Protein AF-A0A2N3ARC4-F1 (afdb_monomer)

Structure (mmCIF, N/CA/C/O backbone):
data_AF-A0A2N3ARC4-F1
#
_entry.id   AF-A0A2N3ARC4-F1
#
loop_
_atom_site.group_PDB
_atom_site.id
_atom_site.type_symbol
_atom_site.label_atom_id
_atom_site.label_alt_id
_atom_site.label_comp_id
_atom_site.label_asym_id
_atom_site.label_entity_id
_atom_site.label_seq_id
_atom_site.pdbx_PDB_ins_code
_atom_site.Cartn_x
_atom_site.Cartn_y
_atom_site.Cartn_z
_atom_site.occupancy
_atom_site.B_iso_or_equiv
_atom_site.auth_seq_id
_atom_site.auth_comp_id
_atom_site.auth_asym_id
_atom_site.auth_atom_id
_atom_site.pdbx_PDB_model_num
ATOM 1 N N . MET A 1 1 ? 19.504 23.798 32.901 1.00 33.47 1 MET A N 1
ATOM 2 C CA . MET A 1 1 ? 19.394 24.303 31.514 1.00 33.47 1 MET A CA 1
ATOM 3 C C . MET A 1 1 ? 19.404 23.112 30.569 1.00 33.47 1 MET A C 1
ATOM 5 O O . MET A 1 1 ? 20.436 22.473 30.427 1.00 33.47 1 MET A O 1
ATOM 9 N N . VAL A 1 2 ? 18.252 22.755 29.997 1.00 30.89 2 VAL A N 1
ATOM 10 C CA . VAL A 1 2 ? 18.161 21.680 28.998 1.00 30.89 2 VAL A CA 1
ATOM 11 C C . VAL A 1 2 ? 18.737 22.205 27.685 1.00 30.89 2 VAL A C 1
ATOM 13 O O . VAL A 1 2 ? 18.362 23.282 27.222 1.00 30.89 2 VAL A O 1
ATOM 16 N N . ASN A 1 3 ? 19.692 21.464 27.133 1.00 26.48 3 ASN A N 1
ATOM 17 C CA . ASN A 1 3 ? 20.448 21.824 25.943 1.00 26.48 3 ASN A CA 1
ATOM 18 C C . ASN A 1 3 ? 19.492 21.926 24.734 1.00 26.48 3 ASN A C 1
ATOM 20 O O . ASN A 1 3 ? 19.009 20.918 24.228 1.00 26.48 3 ASN A O 1
ATOM 24 N N . LYS A 1 4 ? 19.191 23.152 24.287 1.00 34.09 4 LYS A N 1
ATOM 25 C CA . LYS A 1 4 ? 18.240 23.483 23.202 1.00 34.09 4 LYS A CA 1
ATOM 26 C C . LYS A 1 4 ? 18.751 23.164 21.783 1.00 34.09 4 LYS A C 1
ATOM 28 O O . LYS A 1 4 ? 18.218 23.690 20.811 1.00 34.09 4 LYS A O 1
ATOM 33 N N . ASN A 1 5 ? 19.754 22.300 21.628 1.00 38.34 5 ASN A N 1
ATOM 34 C CA . ASN A 1 5 ? 20.363 22.020 20.329 1.00 38.34 5 ASN A CA 1
ATOM 35 C C . ASN A 1 5 ? 20.048 20.600 19.838 1.00 38.34 5 ASN A C 1
ATOM 37 O O . ASN A 1 5 ? 20.548 19.620 20.383 1.00 38.34 5 ASN A O 1
ATOM 41 N N . LYS A 1 6 ? 19.277 20.558 18.735 1.00 37.38 6 LYS A N 1
ATOM 42 C CA . LYS A 1 6 ? 18.789 19.414 17.930 1.00 37.38 6 LYS A CA 1
ATOM 43 C C . LYS A 1 6 ? 17.424 18.808 18.296 1.00 37.38 6 LYS A C 1
ATOM 45 O O . LYS A 1 6 ? 17.258 17.594 18.262 1.00 37.38 6 LYS A O 1
ATOM 50 N N . ALA A 1 7 ? 16.390 19.633 18.462 1.00 40.66 7 ALA A N 1
ATOM 51 C CA . ALA A 1 7 ? 15.056 19.192 18.040 1.00 40.66 7 ALA A CA 1
ATOM 52 C C . ALA A 1 7 ? 15.024 19.225 16.502 1.00 40.66 7 ALA A C 1
ATOM 54 O O . ALA A 1 7 ? 14.924 20.292 15.896 1.00 40.66 7 ALA A O 1
ATOM 55 N N . LYS A 1 8 ? 15.200 18.074 15.844 1.00 52.34 8 LYS A N 1
ATOM 56 C CA . LYS A 1 8 ? 14.990 17.970 14.394 1.00 52.34 8 LYS A CA 1
ATOM 57 C C . LYS A 1 8 ? 13.518 18.303 14.149 1.00 52.34 8 LYS A C 1
ATOM 59 O O . LYS A 1 8 ? 12.657 17.568 14.623 1.00 52.34 8 LYS A O 1
ATOM 64 N N . LYS A 1 9 ? 13.225 19.422 13.476 1.00 59.97 9 LYS A N 1
ATOM 65 C CA . LYS A 1 9 ? 11.848 19.777 13.113 1.00 59.97 9 LYS A CA 1
ATOM 66 C C . LYS A 1 9 ? 11.279 18.604 12.316 1.00 59.97 9 LYS A C 1
ATOM 68 O O . LYS A 1 9 ? 11.818 18.257 11.265 1.00 59.97 9 LYS A O 1
ATOM 73 N N . LEU A 1 10 ? 10.259 17.950 12.863 1.00 71.81 10 LEU A N 1
ATOM 74 C CA . LEU A 1 10 ? 9.539 16.892 12.171 1.00 71.81 10 LEU A CA 1
ATOM 75 C C . LEU A 1 10 ? 8.974 17.501 10.879 1.00 71.81 10 LEU A C 1
ATOM 77 O O . LEU A 1 10 ? 8.417 18.595 10.894 1.00 71.81 10 LEU A O 1
ATOM 81 N N . THR A 1 11 ? 9.228 16.868 9.738 1.00 80.62 11 THR A N 1
ATOM 82 C CA . THR A 1 11 ? 8.761 17.351 8.431 1.00 80.62 11 THR A CA 1
ATOM 83 C C . THR A 1 11 ? 8.123 16.189 7.704 1.00 80.62 11 THR A C 1
ATOM 85 O O . THR A 1 11 ? 8.692 15.094 7.670 1.00 80.62 11 THR A O 1
ATOM 88 N N . MET A 1 12 ? 6.928 16.419 7.176 1.00 86.00 12 MET A N 1
ATOM 89 C CA . MET A 1 12 ? 6.187 15.427 6.418 1.00 86.00 12 MET A CA 1
ATOM 90 C C . MET A 1 12 ? 6.841 15.211 5.046 1.00 86.00 12 MET A C 1
ATOM 92 O O . MET A 1 12 ? 7.382 16.144 4.451 1.00 86.00 12 MET A O 1
ATOM 96 N N . LYS A 1 13 ? 6.830 13.971 4.546 1.00 86.31 13 LYS A N 1
ATOM 97 C CA . LYS A 1 13 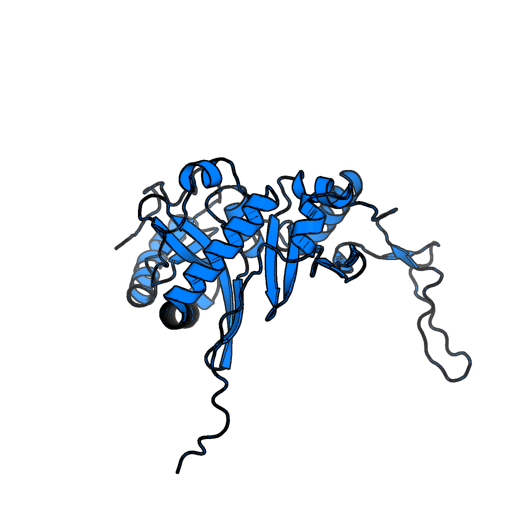? 7.242 13.686 3.162 1.00 86.31 13 LYS A CA 1
ATOM 98 C C . LYS A 1 13 ? 6.199 14.263 2.201 1.00 86.31 13 LYS A C 1
ATOM 100 O O . LYS A 1 13 ? 5.015 14.229 2.511 1.00 86.31 13 LYS A O 1
ATOM 105 N N . THR A 1 14 ? 6.622 14.740 1.036 1.00 87.38 14 THR A N 1
ATOM 106 C CA . THR A 1 14 ? 5.719 15.276 0.003 1.00 87.38 14 THR A CA 1
ATOM 107 C C . THR A 1 14 ? 5.807 14.445 -1.266 1.00 87.38 14 THR A C 1
ATOM 109 O O . THR A 1 14 ? 6.819 13.791 -1.522 1.00 87.38 14 THR A O 1
ATOM 112 N N . ILE A 1 15 ? 4.746 14.434 -2.066 1.00 90.31 15 ILE A N 1
ATOM 113 C CA . ILE A 1 15 ? 4.774 13.868 -3.416 1.00 90.31 15 ILE A CA 1
ATOM 114 C C . ILE A 1 15 ? 4.833 15.031 -4.388 1.00 90.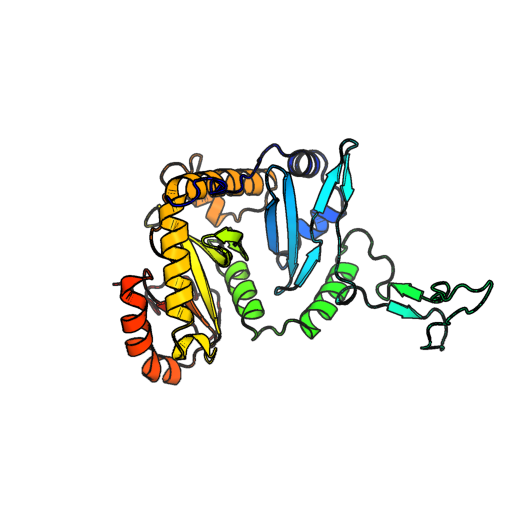31 15 ILE A C 1
ATOM 116 O O . ILE A 1 15 ? 4.167 16.032 -4.188 1.00 90.31 15 ILE A O 1
ATOM 120 N N . ASN A 1 16 ? 5.653 14.906 -5.426 1.00 89.38 16 ASN A N 1
ATOM 121 C CA . ASN A 1 16 ? 5.622 15.841 -6.538 1.00 89.38 16 ASN A CA 1
ATOM 122 C C . ASN A 1 16 ? 4.882 15.163 -7.703 1.00 89.38 16 ASN A C 1
ATOM 124 O O . ASN A 1 16 ? 5.478 14.282 -8.330 1.00 89.38 16 ASN A O 1
ATOM 128 N N . PRO A 1 17 ? 3.621 15.531 -8.003 1.00 87.25 17 PRO A N 1
ATOM 129 C CA . PRO A 1 17 ? 2.870 14.956 -9.122 1.00 87.25 17 PRO A CA 1
ATOM 130 C C . PRO A 1 17 ? 3.544 15.168 -10.484 1.00 87.25 17 PRO A C 1
ATOM 132 O O . PRO A 1 17 ? 3.371 14.350 -11.384 1.00 87.25 17 PRO A O 1
ATOM 135 N N . ASP A 1 18 ? 4.384 16.199 -10.598 1.00 88.81 18 ASP A N 1
ATOM 136 C CA . ASP A 1 18 ? 5.159 16.531 -11.795 1.00 88.81 18 ASP A CA 1
ATOM 137 C C . ASP A 1 18 ? 6.587 15.962 -11.746 1.00 88.81 18 ASP A C 1
ATOM 139 O O . ASP A 1 18 ? 7.481 16.384 -12.491 1.00 88.81 18 ASP A O 1
ATOM 143 N N . ALA A 1 19 ? 6.850 14.998 -10.854 1.00 91.06 19 ALA A N 1
ATOM 144 C CA . ALA A 1 19 ? 8.131 14.314 -10.820 1.00 91.06 19 ALA A CA 1
ATOM 145 C C . ALA A 1 19 ? 8.435 13.705 -12.194 1.00 91.06 19 ALA A C 1
ATOM 147 O O . ALA A 1 19 ? 7.586 13.088 -12.838 1.00 91.06 19 ALA A O 1
ATOM 148 N N . ARG A 1 20 ? 9.695 13.823 -12.622 1.00 91.75 20 ARG A N 1
ATOM 149 C CA . ARG A 1 20 ? 10.152 13.361 -13.940 1.00 91.75 20 ARG A CA 1
ATOM 150 C C . ARG A 1 20 ? 9.767 11.917 -14.238 1.00 91.75 20 ARG A C 1
ATOM 152 O O . ARG A 1 20 ? 9.395 11.619 -15.363 1.00 91.75 20 ARG A O 1
ATOM 159 N N . LEU A 1 21 ? 9.851 11.043 -13.236 1.00 94.69 21 LEU A N 1
ATOM 160 C CA . LEU A 1 21 ? 9.401 9.660 -13.346 1.00 94.69 21 LEU A CA 1
ATOM 161 C C . LEU A 1 21 ? 7.960 9.577 -13.862 1.00 94.69 21 LEU A C 1
ATOM 163 O O . LEU A 1 21 ? 7.706 8.854 -14.819 1.00 94.69 21 LEU A O 1
ATOM 167 N N . PHE A 1 22 ? 7.041 10.329 -13.257 1.00 94.62 22 PHE A N 1
ATOM 168 C CA . PHE A 1 22 ? 5.623 10.286 -13.597 1.00 94.62 22 PHE A CA 1
ATOM 169 C C . PHE A 1 22 ? 5.372 10.863 -14.984 1.00 94.62 22 PHE A C 1
ATOM 171 O O . PHE A 1 22 ? 4.752 10.203 -15.810 1.00 94.62 22 PHE A O 1
ATOM 178 N N . VAL A 1 23 ? 5.967 12.022 -15.280 1.00 93.12 23 VAL A N 1
ATOM 179 C CA . VAL A 1 23 ? 5.864 12.668 -16.597 1.00 93.12 23 VAL A CA 1
ATOM 180 C C . VAL A 1 23 ? 6.388 11.758 -17.714 1.00 93.12 23 VAL A C 1
ATOM 182 O O . VAL A 1 23 ? 5.776 11.669 -18.779 1.00 93.12 23 VAL A O 1
ATOM 185 N N . SER A 1 24 ? 7.512 11.068 -17.491 1.00 93.56 24 SER A N 1
ATOM 186 C CA . SER A 1 24 ? 8.083 10.140 -18.473 1.00 93.56 24 SER A CA 1
ATOM 187 C C . SER A 1 24 ? 7.174 8.933 -18.718 1.00 93.56 24 SER A C 1
ATOM 189 O O . SER A 1 24 ? 6.988 8.541 -19.868 1.00 93.56 24 SER A O 1
ATOM 191 N N . LEU A 1 25 ? 6.598 8.357 -17.656 1.00 95.62 25 LEU A N 1
ATOM 192 C CA . LEU A 1 25 ? 5.683 7.217 -17.761 1.00 95.62 25 LEU A CA 1
ATOM 193 C C . LEU A 1 25 ? 4.330 7.596 -18.372 1.00 95.62 25 LEU A C 1
ATOM 195 O O . LEU A 1 25 ? 3.733 6.773 -19.054 1.00 95.62 25 LEU A O 1
ATOM 199 N N . GLU A 1 26 ? 3.854 8.821 -18.158 1.00 93.69 26 GLU A N 1
ATOM 200 C CA . GLU A 1 26 ? 2.609 9.320 -18.746 1.00 93.69 26 GLU A CA 1
ATOM 201 C C . GLU A 1 26 ? 2.756 9.594 -20.252 1.00 93.69 26 GLU A C 1
ATOM 203 O O . GLU A 1 26 ? 1.919 9.169 -21.045 1.00 93.69 26 GLU A O 1
ATOM 208 N N . LYS A 1 27 ? 3.826 10.288 -20.668 1.00 91.38 27 LYS A N 1
ATOM 209 C CA . LYS A 1 27 ? 3.980 10.760 -22.057 1.00 91.38 27 LYS A CA 1
ATOM 210 C C . LYS A 1 27 ? 4.466 9.696 -23.033 1.00 91.38 27 LYS A C 1
ATOM 212 O O . LYS A 1 27 ? 4.084 9.725 -24.200 1.00 91.38 27 LYS A O 1
ATOM 217 N N . ASN A 1 28 ? 5.359 8.815 -22.594 1.00 90.00 28 ASN A N 1
ATOM 218 C CA . ASN A 1 28 ? 5.937 7.776 -23.441 1.00 90.00 28 ASN A CA 1
ATOM 219 C C . ASN A 1 28 ? 6.122 6.486 -22.628 1.00 90.00 28 ASN A C 1
ATOM 221 O O . ASN A 1 28 ? 7.257 6.130 -22.287 1.00 90.00 28 ASN A O 1
ATOM 225 N N . PRO A 1 29 ? 5.014 5.816 -22.257 1.00 93.06 29 PRO A N 1
ATOM 226 C CA . PRO A 1 29 ? 5.066 4.635 -21.414 1.00 93.06 29 PRO A CA 1
ATOM 227 C C . PRO A 1 29 ? 5.844 3.511 -22.116 1.00 93.06 29 PRO A C 1
ATOM 229 O O . PRO A 1 29 ? 5.456 3.067 -23.200 1.00 93.06 29 PRO A O 1
ATOM 232 N N . PRO A 1 30 ? 6.935 3.003 -21.521 1.00 94.12 30 PRO A N 1
ATOM 233 C CA . PRO A 1 30 ? 7.626 1.850 -22.077 1.00 94.12 30 PRO A CA 1
ATOM 234 C C . PRO A 1 30 ? 6.763 0.587 -21.946 1.00 94.12 30 PRO A C 1
ATOM 236 O O . PRO A 1 30 ? 5.958 0.459 -21.025 1.00 94.12 30 PRO A O 1
ATOM 239 N N . VAL A 1 31 ? 6.986 -0.401 -22.820 1.00 94.69 31 VAL A N 1
ATOM 240 C CA . VAL A 1 31 ? 6.213 -1.665 -22.854 1.00 94.69 31 VAL A CA 1
ATOM 241 C C . VAL A 1 31 ? 6.130 -2.340 -21.482 1.00 94.69 31 VAL A C 1
ATOM 243 O O . VAL A 1 31 ? 5.090 -2.861 -21.091 1.00 94.69 31 VAL A O 1
ATOM 246 N N . TRP A 1 32 ? 7.224 -2.307 -20.724 1.00 94.38 32 TRP A N 1
ATOM 247 C CA . TRP A 1 32 ? 7.289 -2.927 -19.406 1.00 94.38 32 TRP A CA 1
ATOM 248 C C . TRP A 1 32 ? 6.403 -2.251 -18.363 1.00 94.38 32 TRP A C 1
ATOM 250 O O . TRP A 1 32 ? 5.893 -2.920 -17.466 1.00 94.38 32 TRP A O 1
ATOM 260 N N . TRP A 1 33 ? 6.197 -0.941 -18.494 1.00 96.50 33 TRP A N 1
ATOM 261 C CA . TRP A 1 33 ? 5.300 -0.186 -17.631 1.00 96.50 33 TRP A CA 1
ATOM 262 C C . TRP A 1 33 ? 3.851 -0.531 -17.947 1.00 96.50 33 TRP A C 1
ATOM 264 O O . TRP A 1 33 ? 3.082 -0.819 -17.036 1.00 96.50 33 TRP A O 1
ATOM 274 N N . GLU A 1 34 ? 3.500 -0.597 -19.233 1.00 96.00 34 GLU A N 1
ATOM 275 C CA . GLU A 1 34 ? 2.162 -1.017 -19.655 1.00 96.00 34 GLU A CA 1
ATOM 276 C C . GLU A 1 34 ? 1.841 -2.444 -19.204 1.00 96.00 34 GLU A C 1
ATOM 278 O O . GLU A 1 34 ? 0.731 -2.703 -18.745 1.00 96.00 34 GLU A O 1
ATOM 283 N N . ASN A 1 35 ? 2.805 -3.364 -19.260 1.00 96.31 35 ASN A N 1
ATOM 284 C CA . ASN A 1 35 ? 2.591 -4.724 -18.771 1.00 96.31 35 ASN A CA 1
ATOM 285 C C . ASN A 1 35 ? 2.304 -4.767 -17.261 1.00 96.31 35 ASN A C 1
ATOM 287 O O . ASN A 1 35 ? 1.397 -5.481 -16.841 1.00 96.31 35 ASN A O 1
ATOM 291 N N . LEU A 1 36 ? 3.029 -3.984 -16.452 1.00 96.75 36 LEU A N 1
ATOM 292 C CA . LEU A 1 36 ? 2.772 -3.876 -15.012 1.00 96.75 36 LEU A CA 1
ATOM 293 C C . LEU A 1 36 ? 1.422 -3.212 -14.723 1.00 96.75 36 LEU A C 1
ATOM 295 O O . LEU A 1 36 ? 0.646 -3.733 -13.930 1.00 96.75 36 LEU A O 1
ATOM 299 N N . LYS A 1 37 ? 1.132 -2.083 -15.381 1.00 95.81 37 LYS A N 1
ATOM 300 C CA . LYS A 1 37 ? -0.089 -1.290 -15.178 1.00 95.81 37 LYS A CA 1
ATOM 301 C C . LYS A 1 37 ? -1.358 -2.060 -15.548 1.00 95.81 37 LYS A C 1
ATOM 303 O O . LYS A 1 37 ? -2.382 -1.911 -14.889 1.00 95.81 37 LYS A O 1
ATOM 308 N N . ASN A 1 38 ? -1.303 -2.870 -16.605 1.00 95.25 38 ASN A N 1
ATOM 309 C CA . ASN A 1 38 ? -2.467 -3.602 -17.110 1.00 95.25 38 ASN A CA 1
ATOM 310 C C . ASN A 1 38 ? -2.697 -4.953 -16.408 1.00 95.25 38 ASN A C 1
ATOM 312 O O . ASN A 1 38 ? -3.752 -5.571 -16.592 1.00 95.25 38 ASN A O 1
ATOM 316 N N . ASP A 1 39 ? -1.750 -5.422 -15.594 1.00 96.38 39 ASP A N 1
ATOM 317 C CA . ASP A 1 39 ? -1.926 -6.613 -14.770 1.00 96.38 39 ASP A CA 1
ATOM 318 C C . ASP A 1 39 ? -2.655 -6.252 -13.464 1.00 96.38 39 ASP A C 1
ATOM 320 O O . ASP A 1 39 ? -2.096 -5.644 -12.556 1.00 96.38 39 ASP A O 1
ATOM 324 N N . LYS A 1 40 ? -3.930 -6.648 -13.366 1.00 93.12 40 LYS A N 1
ATOM 325 C CA . LYS A 1 40 ? -4.828 -6.281 -12.253 1.00 93.12 40 LYS A CA 1
ATOM 326 C C . LYS A 1 40 ? -4.365 -6.777 -10.881 1.00 93.12 40 LYS A C 1
ATOM 328 O O . LYS A 1 40 ? -4.812 -6.249 -9.869 1.00 93.12 40 LYS A O 1
ATOM 333 N N . GLU A 1 41 ? -3.510 -7.793 -10.843 1.00 95.00 41 GLU A N 1
ATOM 334 C CA . GLU A 1 41 ? -2.969 -8.344 -9.600 1.00 95.00 41 GLU A CA 1
ATOM 335 C C . GLU A 1 41 ? -1.755 -7.556 -9.092 1.00 95.00 41 GLU A C 1
ATOM 337 O O . GLU A 1 41 ? -1.282 -7.791 -7.981 1.00 95.00 41 GLU A O 1
ATOM 342 N N . ILE A 1 42 ? -1.208 -6.642 -9.895 1.00 96.44 42 ILE A N 1
ATOM 343 C CA . ILE A 1 42 ? -0.090 -5.806 -9.476 1.00 96.44 42 ILE A CA 1
ATOM 344 C C . ILE A 1 42 ? -0.629 -4.559 -8.786 1.00 96.44 42 ILE A C 1
ATOM 346 O O . ILE A 1 42 ? -1.390 -3.777 -9.350 1.00 96.44 42 ILE A O 1
ATOM 350 N N . VAL A 1 43 ? -0.202 -4.364 -7.543 1.00 95.88 43 VAL A N 1
ATOM 351 C CA . VAL A 1 43 ? -0.472 -3.149 -6.776 1.00 95.88 43 VAL A CA 1
ATOM 352 C C . VAL A 1 43 ? 0.681 -2.183 -7.014 1.00 95.88 43 VAL A C 1
ATOM 354 O O . VAL A 1 43 ? 1.825 -2.489 -6.684 1.00 95.88 43 VAL A O 1
ATOM 357 N N . ILE A 1 44 ? 0.391 -1.028 -7.609 1.00 96.50 44 ILE A N 1
ATOM 358 C CA . ILE A 1 44 ? 1.383 0.007 -7.911 1.00 96.50 44 ILE A CA 1
ATOM 359 C C . ILE A 1 44 ? 1.215 1.152 -6.920 1.00 96.50 44 ILE A C 1
ATOM 361 O O . ILE A 1 44 ? 0.161 1.791 -6.861 1.00 96.50 44 ILE A O 1
ATOM 365 N N . GLU A 1 45 ? 2.277 1.430 -6.172 1.00 95.44 45 GLU A N 1
ATOM 366 C CA . GLU A 1 45 ? 2.283 2.452 -5.139 1.00 95.44 45 GLU A CA 1
ATOM 367 C C . GLU A 1 45 ? 3.281 3.557 -5.431 1.00 95.44 45 GLU A C 1
ATOM 369 O O . GLU A 1 45 ? 4.424 3.326 -5.834 1.00 95.44 45 GLU A O 1
ATOM 374 N N . ILE A 1 46 ? 2.832 4.783 -5.177 1.00 94.88 46 ILE A N 1
ATOM 375 C CA . ILE A 1 46 ? 3.665 5.971 -5.261 1.00 94.88 46 ILE A CA 1
ATOM 376 C C . ILE A 1 46 ? 4.272 6.216 -3.889 1.00 94.88 46 ILE A C 1
ATOM 378 O O . ILE A 1 46 ? 3.592 6.246 -2.865 1.00 94.88 46 ILE A O 1
ATOM 382 N N . ARG A 1 47 ? 5.581 6.412 -3.865 1.00 92.62 47 ARG A N 1
ATOM 383 C CA . ARG A 1 47 ? 6.345 6.636 -2.648 1.00 92.62 47 ARG A CA 1
ATOM 384 C C . ARG A 1 47 ? 7.121 7.931 -2.751 1.00 92.62 47 ARG A C 1
ATOM 386 O O . ARG A 1 47 ? 7.342 8.468 -3.835 1.00 92.62 47 ARG A O 1
ATOM 393 N N . SER A 1 48 ? 7.564 8.420 -1.601 1.00 88.19 48 SER A N 1
ATOM 394 C CA . SER A 1 48 ? 8.458 9.565 -1.524 1.00 88.19 48 SER A CA 1
ATOM 395 C C . SER A 1 48 ? 9.490 9.363 -0.430 1.00 88.19 48 SER A C 1
ATOM 397 O O . SER A 1 48 ? 9.180 8.855 0.649 1.00 88.19 48 SER A O 1
ATOM 399 N N . ASP A 1 49 ? 10.720 9.756 -0.732 1.00 81.06 49 ASP A N 1
ATOM 400 C CA . ASP A 1 49 ? 11.785 9.948 0.238 1.00 81.06 49 ASP A CA 1
ATOM 401 C C . ASP A 1 49 ? 12.284 11.386 0.091 1.00 81.06 49 ASP A C 1
ATOM 403 O O . ASP A 1 49 ? 12.856 11.765 -0.938 1.00 81.06 49 ASP A O 1
ATOM 407 N N . LYS A 1 50 ? 12.025 12.204 1.115 1.00 74.56 50 LYS A N 1
ATOM 408 C CA . LYS A 1 50 ? 12.295 13.648 1.110 1.00 74.56 50 LYS A CA 1
ATOM 409 C C . LYS A 1 50 ? 11.637 14.328 -0.100 1.00 74.56 50 LYS A C 1
ATOM 411 O O . LYS A 1 50 ? 10.420 14.433 -0.136 1.00 74.56 50 LYS A O 1
ATOM 416 N N . SER A 1 51 ? 12.434 14.796 -1.062 1.00 68.69 51 SER A N 1
ATOM 417 C CA . SER A 1 51 ? 11.992 15.519 -2.260 1.00 68.69 51 SER A CA 1
ATOM 418 C C . SER A 1 51 ? 11.886 14.642 -3.511 1.00 68.69 51 SER A C 1
ATOM 420 O O . SER A 1 51 ? 11.660 15.163 -4.603 1.00 68.69 51 SER A O 1
ATOM 422 N N . LYS A 1 52 ? 12.090 13.324 -3.390 1.00 84.25 52 LYS A N 1
ATOM 423 C CA . LYS A 1 52 ? 12.130 12.417 -4.536 1.00 84.25 52 LYS A CA 1
ATOM 424 C C . LYS A 1 52 ? 11.018 11.387 -4.467 1.00 84.25 52 LYS A C 1
ATOM 426 O O . LYS A 1 52 ? 10.992 10.546 -3.569 1.00 84.25 52 LYS A O 1
ATOM 431 N N . SER A 1 53 ? 10.149 11.423 -5.468 1.00 90.62 53 SER A N 1
ATOM 432 C CA . SER A 1 53 ? 9.113 10.416 -5.651 1.00 90.62 53 SER A CA 1
ATOM 433 C C . SER A 1 53 ? 9.633 9.224 -6.459 1.00 90.62 53 SER A C 1
ATOM 435 O O . SER A 1 53 ? 10.446 9.385 -7.367 1.00 90.62 53 SER A O 1
ATOM 437 N N . TYR A 1 54 ? 9.184 8.027 -6.100 1.00 94.31 54 TYR A N 1
ATOM 438 C CA . TYR A 1 54 ? 9.515 6.767 -6.768 1.00 94.31 54 TYR A CA 1
ATOM 439 C C . TYR A 1 54 ? 8.291 5.851 -6.776 1.00 94.31 54 TYR A C 1
ATOM 441 O O . TYR A 1 54 ? 7.298 6.135 -6.105 1.00 94.31 54 TYR A O 1
ATOM 449 N N . ILE A 1 55 ? 8.355 4.765 -7.541 1.00 96.69 55 ILE A N 1
ATOM 450 C CA . ILE A 1 55 ? 7.282 3.769 -7.618 1.00 96.69 55 ILE A CA 1
ATOM 451 C C . ILE A 1 55 ? 7.779 2.435 -7.071 1.00 96.69 55 ILE A C 1
ATOM 453 O O . ILE A 1 55 ? 8.896 2.008 -7.376 1.00 96.69 55 ILE A O 1
ATOM 457 N N . ASP A 1 56 ? 6.922 1.781 -6.297 1.00 97.25 56 ASP A N 1
ATOM 458 C CA . ASP A 1 56 ? 7.058 0.377 -5.933 1.00 97.25 56 ASP A CA 1
ATOM 459 C C . ASP A 1 56 ? 5.871 -0.406 -6.516 1.00 97.25 56 ASP A C 1
ATOM 461 O O . ASP A 1 56 ? 4.720 0.012 -6.398 1.00 97.25 56 ASP A O 1
ATOM 465 N N . CYS A 1 57 ? 6.140 -1.554 -7.133 1.00 97.38 57 CYS A N 1
ATOM 466 C CA . CYS A 1 57 ? 5.127 -2.486 -7.617 1.00 97.38 57 CYS A CA 1
ATOM 467 C C . CYS A 1 57 ? 5.164 -3.757 -6.773 1.00 97.38 57 CYS A C 1
ATOM 469 O O . CYS A 1 57 ? 6.220 -4.379 -6.604 1.00 97.38 57 CYS A O 1
ATOM 471 N N . TYR A 1 58 ? 4.001 -4.175 -6.293 1.00 96.50 58 TYR A N 1
ATOM 472 C CA . TYR A 1 58 ? 3.836 -5.312 -5.406 1.00 96.50 58 TYR A CA 1
ATOM 473 C C . TYR A 1 58 ? 2.910 -6.357 -6.009 1.00 96.50 58 TYR A C 1
ATOM 475 O O . TYR A 1 58 ? 1.959 -6.049 -6.722 1.00 96.50 58 TYR A O 1
ATOM 483 N N . TYR A 1 59 ? 3.158 -7.602 -5.637 1.00 95.75 59 TYR A N 1
ATOM 484 C CA . TYR A 1 59 ? 2.210 -8.694 -5.773 1.00 95.75 59 TYR A CA 1
ATOM 485 C C . TYR A 1 59 ? 2.162 -9.432 -4.441 1.00 95.75 59 TYR A C 1
ATOM 487 O O . TYR A 1 59 ? 3.210 -9.799 -3.921 1.00 95.75 59 TYR A O 1
ATOM 495 N N . ASN A 1 60 ? 0.973 -9.618 -3.866 1.00 93.44 60 ASN A N 1
ATOM 496 C CA . ASN A 1 60 ? 0.777 -10.378 -2.626 1.00 93.44 60 ASN A CA 1
ATOM 497 C C . ASN A 1 60 ? 1.748 -10.017 -1.473 1.00 93.44 60 ASN A C 1
ATOM 499 O O . ASN A 1 60 ? 2.281 -10.888 -0.793 1.00 93.44 60 ASN A O 1
ATOM 503 N N . GLY A 1 61 ? 2.050 -8.725 -1.299 1.00 89.38 61 GLY A N 1
ATOM 504 C CA . GLY A 1 61 ? 2.998 -8.223 -0.291 1.00 89.38 61 GLY A CA 1
ATOM 505 C C . GLY A 1 61 ? 4.486 -8.293 -0.673 1.00 89.38 61 GLY A C 1
ATOM 506 O O . GLY A 1 61 ? 5.314 -7.661 -0.018 1.00 89.38 61 GLY A O 1
ATOM 507 N N . GLY A 1 62 ? 4.850 -8.990 -1.752 1.00 93.94 62 GLY A N 1
ATOM 508 C CA . GLY A 1 62 ? 6.208 -9.001 -2.295 1.00 93.94 62 GLY A CA 1
ATOM 509 C C . GLY A 1 62 ? 6.454 -7.837 -3.258 1.00 93.94 62 GLY A C 1
ATOM 510 O O . GLY A 1 62 ? 5.744 -7.689 -4.249 1.00 93.94 62 GLY A O 1
ATOM 511 N N . CYS A 1 63 ? 7.482 -7.023 -3.002 1.00 95.19 63 CYS A N 1
ATOM 512 C CA . CYS A 1 63 ? 7.897 -5.923 -3.885 1.00 95.19 63 CYS A CA 1
ATOM 513 C C . CYS A 1 63 ? 8.643 -6.453 -5.127 1.00 95.19 63 CYS A C 1
ATOM 515 O O . CYS A 1 63 ? 9.844 -6.733 -5.076 1.00 95.19 63 CYS A O 1
ATOM 517 N N . ILE A 1 64 ? 7.926 -6.626 -6.238 1.00 95.56 64 ILE A N 1
ATOM 518 C CA . ILE A 1 64 ? 8.455 -7.202 -7.485 1.00 95.56 64 ILE A CA 1
ATOM 519 C C . ILE A 1 64 ? 9.225 -6.187 -8.339 1.00 95.56 64 ILE A C 1
ATOM 521 O O . ILE A 1 64 ? 10.040 -6.577 -9.170 1.00 95.56 64 ILE A O 1
ATOM 525 N N . LEU A 1 65 ? 9.004 -4.892 -8.122 1.00 96.25 65 LEU A N 1
ATOM 526 C CA . LEU A 1 65 ? 9.824 -3.815 -8.669 1.00 96.25 65 LEU A CA 1
ATOM 527 C C . LEU A 1 65 ? 9.844 -2.678 -7.654 1.00 96.25 65 LEU A C 1
ATOM 529 O O . LEU A 1 65 ? 8.857 -1.976 -7.498 1.00 96.25 65 LEU A O 1
ATOM 533 N N . GLY A 1 66 ? 10.957 -2.512 -6.957 1.00 95.81 66 GLY A N 1
ATOM 534 C CA . GLY A 1 66 ? 11.129 -1.489 -5.936 1.00 95.81 66 GLY A CA 1
ATOM 535 C C . GLY A 1 66 ? 12.017 -0.345 -6.395 1.00 95.81 66 GLY A C 1
ATOM 536 O O . GLY A 1 66 ? 12.963 -0.537 -7.166 1.00 95.81 66 GLY A O 1
ATOM 537 N N . ARG A 1 67 ? 11.765 0.838 -5.836 1.00 94.75 67 ARG A N 1
ATOM 538 C CA . ARG A 1 67 ? 12.542 2.065 -6.021 1.00 94.75 67 ARG A CA 1
ATOM 539 C C . ARG A 1 67 ? 12.690 2.422 -7.500 1.00 94.75 67 ARG A C 1
ATOM 541 O O . ARG A 1 67 ? 13.770 2.847 -7.908 1.00 94.75 67 ARG A O 1
ATOM 548 N N . LEU A 1 68 ? 11.627 2.224 -8.287 1.00 96.38 68 LEU A N 1
ATOM 549 C CA . LEU A 1 68 ? 11.597 2.649 -9.679 1.00 96.38 68 LEU A CA 1
ATOM 550 C C . LEU A 1 68 ? 11.703 4.171 -9.733 1.00 96.38 68 LEU A C 1
ATOM 552 O O . LEU A 1 68 ? 10.905 4.885 -9.131 1.00 96.38 68 LEU A O 1
ATOM 556 N N . ASP A 1 69 ? 12.695 4.643 -10.467 1.00 94.38 69 ASP A N 1
ATOM 557 C CA . ASP A 1 69 ? 13.056 6.044 -10.599 1.00 94.38 69 ASP A CA 1
ATOM 558 C C . ASP A 1 69 ? 13.533 6.345 -12.026 1.00 94.38 69 ASP A C 1
ATOM 560 O O . ASP A 1 69 ? 13.869 5.434 -12.784 1.00 94.38 69 ASP A O 1
ATOM 564 N N . CYS A 1 70 ? 13.556 7.626 -12.392 1.00 92.31 70 CYS A N 1
ATOM 565 C CA . CYS A 1 70 ? 13.970 8.119 -13.698 1.00 92.31 70 CYS A CA 1
ATOM 566 C C . CYS A 1 70 ? 15.086 9.159 -13.535 1.00 92.31 70 CYS A C 1
ATOM 568 O O . CYS A 1 70 ? 14.918 10.174 -12.854 1.00 92.31 70 CYS A O 1
ATOM 570 N N . ASP A 1 71 ? 16.239 8.908 -14.157 1.00 89.94 71 ASP A N 1
ATOM 571 C CA . ASP A 1 71 ? 17.390 9.803 -14.063 1.00 89.94 71 ASP A CA 1
ATOM 572 C C . ASP A 1 71 ? 17.253 11.064 -14.935 1.00 89.94 71 ASP A C 1
ATOM 574 O O . ASP A 1 71 ? 16.269 11.291 -15.648 1.00 89.94 71 ASP A O 1
ATOM 578 N N . SER A 1 72 ? 18.275 11.924 -14.887 1.00 86.38 72 SER A N 1
ATOM 579 C CA . SER A 1 72 ? 18.250 13.192 -15.611 1.00 86.38 72 SER A CA 1
ATOM 580 C C . SER A 1 72 ? 18.237 13.046 -17.143 1.00 86.38 72 SER A C 1
ATOM 582 O O . SER A 1 72 ? 17.935 14.010 -17.845 1.00 86.38 72 SER A O 1
ATOM 584 N N . LYS A 1 73 ? 18.536 11.854 -17.663 1.00 87.69 73 LYS A N 1
ATOM 585 C CA . LYS A 1 73 ? 18.563 11.529 -19.092 1.00 87.69 73 LYS A CA 1
ATOM 586 C C . LYS A 1 73 ? 17.325 10.745 -19.535 1.00 87.69 73 LYS A C 1
ATOM 588 O O . LYS A 1 73 ? 17.242 10.375 -20.699 1.00 87.69 73 LYS A O 1
ATOM 593 N N . GLY A 1 74 ? 16.376 10.494 -18.631 1.00 85.69 74 GLY A N 1
ATOM 594 C CA . GLY A 1 74 ? 15.177 9.713 -18.928 1.00 85.69 74 GLY A CA 1
ATOM 595 C C . GLY A 1 74 ? 15.353 8.203 -18.742 1.00 85.69 74 GLY A C 1
ATOM 596 O O . GLY A 1 74 ? 14.441 7.452 -19.075 1.00 85.69 74 GLY A O 1
ATOM 597 N N . ASN A 1 75 ? 16.487 7.731 -18.209 1.00 91.44 75 ASN A N 1
ATOM 598 C CA . ASN A 1 75 ? 16.688 6.297 -18.007 1.00 91.44 75 ASN A CA 1
ATOM 599 C C . ASN A 1 75 ? 16.019 5.834 -16.718 1.00 91.44 75 ASN A C 1
ATOM 601 O O . ASN A 1 75 ? 16.235 6.408 -15.646 1.00 91.44 75 ASN A O 1
ATOM 605 N N . PHE A 1 76 ? 15.271 4.741 -16.820 1.00 94.19 76 PHE A N 1
ATOM 606 C CA . PHE A 1 76 ? 14.623 4.117 -15.678 1.00 94.19 76 PHE A CA 1
ATOM 607 C C . PHE A 1 76 ? 15.573 3.178 -14.940 1.00 94.19 76 PHE A C 1
ATOM 609 O O . PHE A 1 76 ? 16.335 2.427 -15.552 1.00 94.19 76 PHE A O 1
ATOM 616 N N . LYS A 1 77 ? 15.515 3.202 -13.610 1.00 93.94 77 LYS A N 1
ATOM 617 C CA . LYS A 1 77 ? 16.261 2.292 -12.735 1.00 93.94 77 LYS A CA 1
ATOM 618 C C . LYS A 1 77 ? 15.340 1.803 -11.635 1.00 93.94 77 LYS A C 1
ATOM 620 O O . LYS A 1 77 ? 14.594 2.590 -11.071 1.00 93.94 77 LYS A O 1
ATOM 625 N N . GLY A 1 78 ? 15.424 0.521 -11.314 1.00 94.25 78 GLY A N 1
ATOM 626 C CA . GLY A 1 78 ? 14.674 -0.102 -10.231 1.00 94.25 78 GLY A CA 1
ATOM 627 C C . GLY A 1 78 ? 15.428 -1.309 -9.691 1.00 94.25 78 GLY A C 1
ATOM 628 O O . GLY A 1 78 ? 16.528 -1.629 -10.147 1.00 94.25 78 GLY A O 1
ATOM 629 N N . LYS A 1 79 ? 14.853 -1.965 -8.690 1.00 93.44 79 LYS A N 1
ATOM 630 C CA . LYS A 1 79 ? 15.428 -3.141 -8.034 1.00 93.44 79 LYS A CA 1
ATOM 631 C C . LYS A 1 79 ? 14.363 -4.216 -7.893 1.00 93.44 79 LYS A C 1
ATOM 633 O O . LYS A 1 79 ? 13.188 -3.917 -7.749 1.00 93.44 79 LYS A O 1
ATOM 638 N N . ILE A 1 80 ? 14.784 -5.467 -7.870 1.00 91.44 80 ILE A N 1
ATOM 639 C CA . ILE A 1 80 ? 13.923 -6.614 -7.590 1.00 91.44 80 ILE A CA 1
ATOM 640 C C . ILE A 1 80 ? 14.675 -7.537 -6.639 1.00 91.44 80 ILE A C 1
ATOM 642 O O . ILE A 1 80 ? 15.895 -7.685 -6.739 1.00 91.44 80 ILE A O 1
ATOM 646 N N . HIS A 1 81 ? 13.973 -8.117 -5.668 1.00 91.38 81 HIS A N 1
ATOM 647 C CA . HIS A 1 81 ? 14.607 -9.015 -4.709 1.00 91.38 81 HIS A CA 1
ATOM 648 C C . HIS A 1 81 ? 15.014 -10.323 -5.400 1.00 91.38 81 HIS A C 1
ATOM 650 O O . HIS A 1 81 ? 14.204 -10.942 -6.089 1.00 91.38 81 HIS A O 1
ATOM 656 N N . TYR A 1 82 ? 16.227 -10.819 -5.136 1.00 86.38 82 TYR A N 1
ATOM 657 C CA . TYR A 1 82 ? 16.755 -12.055 -5.744 1.00 86.38 82 TYR A CA 1
ATOM 658 C C . TYR A 1 82 ? 15.887 -13.306 -5.493 1.00 86.38 82 TYR A C 1
ATOM 660 O O . TYR A 1 82 ? 15.987 -14.294 -6.206 1.00 86.38 82 TYR A O 1
ATOM 668 N N . LYS A 1 83 ? 15.005 -13.271 -4.485 1.00 90.38 83 LYS A N 1
ATOM 669 C CA . LYS A 1 83 ? 14.087 -14.373 -4.153 1.00 90.38 83 LYS A CA 1
ATOM 670 C C . LYS A 1 83 ? 13.027 -14.559 -5.238 1.00 90.38 83 LYS A C 1
ATOM 672 O O . LYS A 1 83 ? 12.513 -15.656 -5.414 1.00 90.38 83 LYS A O 1
ATOM 677 N N . TYR A 1 84 ? 12.710 -13.488 -5.964 1.00 90.62 84 TYR A N 1
ATOM 678 C CA . TYR A 1 84 ? 11.706 -13.490 -7.024 1.00 90.62 84 TYR A CA 1
ATOM 679 C C . TYR A 1 84 ? 12.307 -13.815 -8.394 1.00 90.62 84 TYR A C 1
ATOM 681 O O . TYR A 1 84 ? 11.576 -14.129 -9.327 1.00 90.62 84 TYR A O 1
ATOM 689 N N . ILE A 1 85 ? 13.639 -13.781 -8.498 1.00 86.75 85 ILE A N 1
ATOM 690 C CA . ILE A 1 85 ? 14.414 -14.192 -9.669 1.00 86.75 85 ILE A CA 1
ATOM 691 C C . ILE A 1 85 ? 15.493 -15.164 -9.175 1.00 86.75 85 ILE A C 1
ATOM 693 O O . ILE A 1 85 ? 16.644 -14.758 -8.995 1.00 86.75 85 ILE A O 1
ATOM 697 N N . PRO A 1 86 ? 15.131 -16.429 -8.893 1.00 78.56 86 PRO A N 1
ATOM 698 C CA . PRO A 1 86 ? 16.086 -17.406 -8.387 1.00 78.56 86 PRO A CA 1
ATOM 699 C C . PRO A 1 86 ? 17.238 -17.569 -9.371 1.00 78.56 86 PRO A C 1
ATOM 701 O O . PRO A 1 86 ? 17.063 -17.380 -10.570 1.00 78.56 86 PRO A O 1
ATOM 704 N N . ILE A 1 87 ? 18.409 -17.934 -8.871 1.00 78.19 87 ILE A N 1
ATOM 705 C CA . ILE A 1 87 ? 19.573 -18.234 -9.699 1.00 78.19 87 ILE A CA 1
ATOM 706 C C . ILE A 1 87 ? 19.466 -19.672 -10.217 1.00 78.19 87 ILE A C 1
ATOM 708 O O . ILE A 1 87 ? 19.055 -20.573 -9.492 1.00 78.19 87 ILE A O 1
ATOM 712 N N . THR A 1 88 ? 19.857 -19.883 -11.469 1.00 77.31 88 THR A N 1
ATOM 713 C CA . THR A 1 88 ? 20.094 -21.200 -12.069 1.00 77.31 88 THR A CA 1
ATOM 714 C C . THR A 1 88 ? 21.544 -21.342 -12.493 1.00 77.31 88 THR A C 1
ATOM 716 O O . THR A 1 88 ? 22.184 -20.364 -12.893 1.00 77.31 88 THR A O 1
ATOM 719 N N . PHE A 1 89 ? 22.034 -22.576 -12.470 1.00 76.88 89 PHE A N 1
ATOM 720 C CA . PHE A 1 89 ? 23.377 -22.926 -12.905 1.00 76.88 89 PHE A CA 1
ATOM 721 C C . PHE A 1 89 ? 23.385 -23.359 -14.375 1.00 76.88 89 PHE A C 1
ATOM 723 O O . PHE A 1 89 ? 22.503 -24.076 -14.836 1.00 76.88 89 PHE A O 1
ATOM 730 N N . ASN A 1 90 ? 24.398 -22.923 -15.129 1.00 69.94 90 ASN A N 1
ATOM 731 C CA . ASN A 1 90 ? 24.560 -23.247 -16.554 1.00 69.94 90 ASN A CA 1
ATOM 732 C C . ASN A 1 90 ? 24.924 -24.722 -16.828 1.00 69.94 90 ASN A C 1
ATOM 734 O O . ASN A 1 90 ? 24.998 -25.119 -17.989 1.00 69.94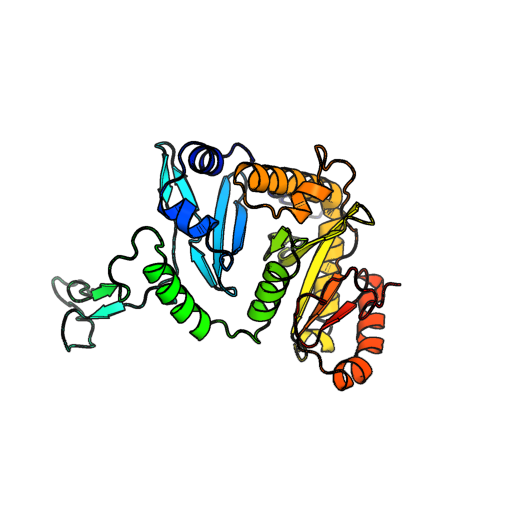 90 ASN A O 1
ATOM 738 N N . ARG A 1 91 ? 25.237 -25.513 -15.795 1.00 64.31 91 ARG A N 1
ATOM 739 C CA . ARG A 1 91 ? 25.687 -26.915 -15.875 1.00 64.31 91 ARG A CA 1
ATOM 740 C C . ARG A 1 91 ? 25.015 -27.717 -14.754 1.00 64.31 91 ARG A C 1
ATOM 742 O O . ARG A 1 91 ? 24.555 -27.101 -13.801 1.00 64.31 91 ARG A O 1
ATOM 749 N N . ASN A 1 92 ? 25.052 -29.054 -14.820 1.00 62.03 92 ASN A N 1
ATOM 750 C CA . ASN A 1 92 ? 24.631 -29.989 -13.748 1.00 62.03 92 ASN A CA 1
ATOM 751 C C . ASN A 1 92 ? 25.496 -29.888 -12.466 1.00 62.03 92 ASN A C 1
ATOM 753 O O . ASN A 1 92 ? 25.743 -30.882 -11.792 1.00 62.03 92 ASN A O 1
ATOM 757 N N . ASN A 1 93 ? 26.059 -28.716 -12.192 1.00 63.94 93 ASN A N 1
ATOM 758 C CA . ASN A 1 93 ? 26.909 -28.444 -11.058 1.00 63.94 93 ASN A CA 1
ATOM 759 C C . ASN A 1 93 ? 26.202 -27.380 -10.219 1.00 63.94 93 ASN A C 1
ATOM 761 O O . ASN A 1 93 ? 26.189 -26.207 -10.596 1.00 63.94 93 ASN A O 1
ATOM 765 N N . ASP A 1 94 ? 25.621 -27.813 -9.104 1.00 69.62 94 ASP A N 1
ATOM 766 C CA . ASP A 1 94 ? 24.867 -26.970 -8.167 1.00 69.62 94 ASP A CA 1
ATOM 767 C C . ASP A 1 94 ? 25.789 -26.148 -7.246 1.00 69.62 94 ASP A C 1
ATOM 769 O O . ASP A 1 94 ? 25.338 -25.511 -6.292 1.00 69.62 94 ASP A O 1
ATOM 773 N N . TYR A 1 95 ? 27.097 -26.159 -7.525 1.00 75.12 95 TYR A N 1
ATOM 774 C CA . TYR A 1 95 ? 28.113 -25.468 -6.748 1.00 75.12 95 TYR A CA 1
ATOM 775 C C . TYR A 1 95 ? 28.569 -24.161 -7.412 1.00 75.12 95 TYR A C 1
ATOM 777 O O . TYR A 1 95 ? 28.800 -24.060 -8.623 1.00 75.12 95 TYR A O 1
ATOM 785 N N . ILE A 1 96 ? 28.742 -23.145 -6.565 1.00 80.25 96 ILE A N 1
ATOM 786 C CA . ILE A 1 96 ? 29.396 -21.882 -6.899 1.00 80.25 96 ILE A CA 1
ATOM 787 C C . ILE A 1 96 ? 30.897 -22.057 -6.666 1.00 80.25 96 ILE A C 1
ATOM 789 O O . ILE A 1 96 ? 31.315 -22.386 -5.557 1.00 80.25 96 ILE A O 1
ATOM 793 N N . ASN A 1 97 ? 31.710 -21.816 -7.693 1.00 81.00 97 ASN A N 1
ATOM 794 C CA . ASN A 1 97 ? 33.159 -21.914 -7.551 1.00 81.00 97 ASN A CA 1
ATOM 795 C C . ASN A 1 97 ? 33.699 -20.701 -6.784 1.00 81.00 97 ASN A C 1
ATOM 797 O O . ASN A 1 97 ? 33.364 -19.557 -7.099 1.00 81.00 97 ASN A O 1
ATOM 801 N N . TYR A 1 98 ? 34.567 -20.962 -5.812 1.00 83.69 98 TYR A N 1
ATOM 802 C CA . TYR A 1 98 ? 35.302 -19.942 -5.075 1.00 83.69 98 TYR A CA 1
ATOM 803 C C . TYR A 1 98 ? 36.742 -19.915 -5.585 1.00 83.69 98 TYR A C 1
ATOM 805 O O . TYR A 1 98 ? 37.405 -20.951 -5.625 1.00 83.69 98 TYR A O 1
ATOM 813 N N . ASP A 1 99 ? 37.194 -18.749 -6.031 1.00 81.62 99 ASP A N 1
ATOM 814 C CA . ASP A 1 99 ? 38.550 -18.527 -6.511 1.00 81.62 99 ASP A CA 1
ATOM 815 C C . ASP A 1 99 ? 39.426 -17.995 -5.370 1.00 81.62 99 ASP A C 1
ATOM 817 O O . ASP A 1 99 ? 39.029 -17.094 -4.627 1.00 81.62 99 ASP A O 1
ATOM 821 N N . PHE A 1 100 ? 40.613 -18.582 -5.245 1.00 85.00 100 PHE A N 1
ATOM 822 C CA . PHE A 1 100 ? 41.658 -18.212 -4.290 1.00 85.00 100 PHE A CA 1
ATOM 823 C C . PHE A 1 100 ? 42.894 -17.624 -5.001 1.00 85.00 100 PHE A C 1
ATOM 825 O O . PHE A 1 100 ? 43.974 -17.544 -4.414 1.00 85.00 100 PHE A O 1
ATOM 832 N N . SER A 1 101 ? 42.778 -17.262 -6.282 1.00 78.50 101 SER A N 1
ATOM 833 C CA . SER A 1 101 ? 43.884 -16.729 -7.073 1.00 78.50 101 SER A CA 1
ATOM 834 C C . SER A 1 101 ? 44.305 -15.314 -6.637 1.00 78.50 101 SER A C 1
ATOM 836 O O . SER A 1 101 ? 43.506 -14.485 -6.203 1.00 78.50 101 SER A O 1
ATOM 838 N N . ASN A 1 102 ? 45.605 -15.020 -6.771 1.00 63.16 102 ASN A N 1
ATOM 839 C CA . ASN A 1 102 ? 46.203 -13.691 -6.564 1.00 63.16 102 ASN A CA 1
ATOM 840 C C . ASN A 1 102 ? 45.989 -13.063 -5.170 1.00 63.16 102 ASN A C 1
ATOM 842 O O . ASN A 1 102 ? 45.756 -11.859 -5.078 1.00 63.16 102 ASN A O 1
ATOM 846 N N . ASN A 1 103 ? 46.060 -13.851 -4.087 1.00 71.88 103 ASN A N 1
ATOM 847 C CA . ASN A 1 103 ? 45.787 -13.402 -2.706 1.00 71.88 103 ASN A CA 1
ATOM 848 C C . ASN A 1 103 ? 44.402 -12.752 -2.510 1.00 71.88 103 ASN A C 1
ATOM 850 O O . ASN A 1 103 ? 44.136 -12.177 -1.455 1.00 71.88 103 ASN A O 1
ATOM 854 N N . ASN A 1 104 ? 43.510 -12.869 -3.494 1.00 67.50 104 ASN A N 1
ATOM 855 C CA . ASN A 1 104 ? 42.136 -12.420 -3.414 1.00 67.50 104 ASN A CA 1
ATOM 856 C C . ASN A 1 104 ? 41.229 -13.640 -3.300 1.00 67.50 104 ASN A C 1
ATOM 858 O O . ASN A 1 104 ? 41.458 -14.687 -3.898 1.00 67.50 104 ASN A O 1
ATOM 862 N N . GLN A 1 105 ? 40.185 -13.486 -2.502 1.00 80.38 105 GLN A N 1
ATOM 863 C CA . GLN A 1 105 ? 39.162 -14.497 -2.306 1.00 80.38 105 GLN A CA 1
ATOM 864 C C . GLN A 1 105 ? 37.872 -13.986 -2.936 1.00 80.38 105 GLN A C 1
ATOM 866 O O . GLN A 1 105 ? 37.419 -12.889 -2.599 1.00 80.38 105 GLN A O 1
ATOM 871 N N . GLY A 1 106 ? 37.303 -14.741 -3.876 1.00 81.81 106 GLY A N 1
ATOM 872 C CA . GLY A 1 106 ? 36.167 -14.259 -4.654 1.00 81.81 106 GLY A CA 1
ATOM 873 C C . GLY A 1 106 ? 35.265 -15.356 -5.197 1.00 81.81 106 GLY A C 1
ATOM 874 O O . GLY A 1 106 ? 35.699 -16.448 -5.540 1.00 81.81 106 GLY A O 1
ATOM 875 N N . ILE A 1 107 ? 33.978 -15.040 -5.314 1.00 81.81 107 ILE A N 1
ATOM 876 C CA . ILE A 1 107 ? 33.002 -15.918 -5.957 1.00 81.81 107 ILE A CA 1
ATOM 877 C C . ILE A 1 107 ? 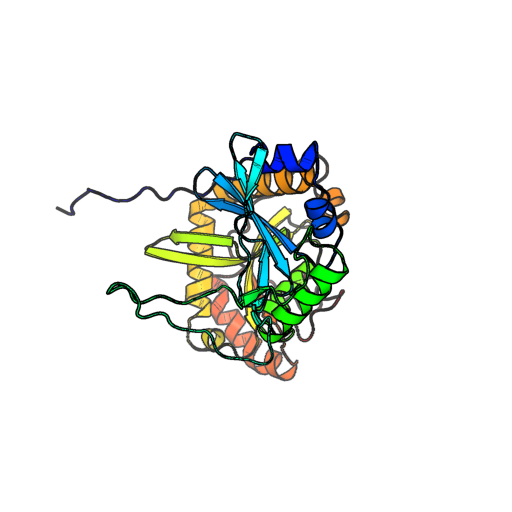33.107 -15.778 -7.481 1.00 81.81 107 ILE A C 1
ATOM 879 O O . ILE A 1 107 ? 33.021 -14.672 -8.016 1.00 81.81 107 ILE A O 1
ATOM 883 N N . ASN A 1 108 ? 33.224 -16.903 -8.188 1.00 80.88 108 ASN A N 1
ATOM 884 C CA . ASN A 1 108 ? 33.157 -16.951 -9.644 1.00 80.88 108 ASN A CA 1
ATOM 885 C C . ASN A 1 108 ? 31.700 -17.115 -10.110 1.00 80.88 108 ASN A C 1
ATOM 887 O O . ASN A 1 108 ? 31.104 -18.181 -9.966 1.00 80.88 108 ASN A O 1
ATOM 891 N N . TYR A 1 109 ? 31.143 -16.060 -10.710 1.00 77.19 109 TYR A N 1
ATOM 892 C CA . TYR A 1 109 ? 29.752 -16.022 -11.176 1.00 77.19 109 TYR A CA 1
ATOM 893 C C . TYR A 1 109 ? 29.552 -16.493 -12.629 1.00 77.19 109 TYR A C 1
ATOM 895 O O . TYR A 1 109 ? 28.432 -16.447 -13.135 1.00 77.19 109 TYR A O 1
ATOM 903 N N . ASN A 1 110 ? 30.590 -16.974 -13.323 1.00 80.62 110 ASN A N 1
ATOM 904 C CA . ASN A 1 110 ? 30.504 -17.300 -14.756 1.00 80.62 110 ASN A CA 1
ATOM 905 C C . ASN A 1 110 ? 29.508 -18.437 -15.077 1.00 80.62 110 ASN A C 1
ATOM 907 O O . ASN A 1 110 ? 29.026 -18.551 -16.207 1.00 80.62 110 ASN A O 1
ATOM 911 N N . ASN A 1 111 ? 29.179 -19.292 -14.103 1.00 76.44 111 ASN A N 1
ATOM 912 C CA . ASN A 1 111 ? 28.197 -20.370 -14.250 1.00 76.44 111 ASN A CA 1
ATOM 913 C C . ASN A 1 111 ? 26.792 -20.014 -13.731 1.00 76.44 111 ASN A C 1
ATOM 915 O O . ASN A 1 111 ? 25.909 -20.866 -13.812 1.00 76.44 111 ASN A O 1
ATOM 919 N N . ILE A 1 112 ? 26.568 -18.788 -13.252 1.00 78.94 112 ILE A N 1
ATOM 920 C CA . ILE A 1 112 ? 25.312 -18.332 -12.647 1.00 78.94 112 ILE A CA 1
ATOM 921 C C . ILE A 1 112 ? 24.505 -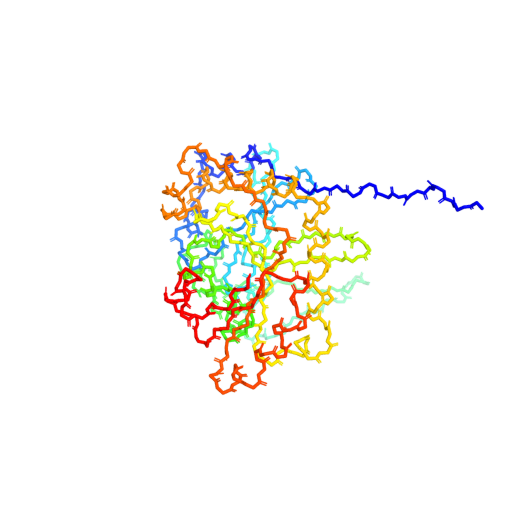17.509 -13.657 1.00 78.94 112 ILE A C 1
ATOM 923 O O . ILE A 1 112 ? 25.022 -16.589 -14.289 1.00 78.94 112 ILE A O 1
ATOM 927 N N . LYS A 1 113 ? 23.212 -17.816 -13.800 1.00 78.94 113 LYS A N 1
ATOM 928 C CA . LYS A 1 113 ? 22.251 -17.011 -14.571 1.00 78.94 113 LYS A CA 1
ATOM 929 C C . LYS A 1 113 ? 20.939 -16.830 -13.810 1.00 78.94 113 LYS A C 1
ATOM 931 O O . LYS A 1 113 ? 20.628 -17.645 -12.944 1.00 78.94 113 LYS A O 1
ATOM 936 N N . PRO A 1 114 ? 20.131 -15.810 -14.143 1.00 77.06 114 PRO A N 1
ATOM 937 C CA . PRO A 1 114 ? 18.742 -15.752 -13.711 1.00 77.06 114 PRO A CA 1
ATOM 938 C C . PRO A 1 114 ? 17.978 -17.004 -14.158 1.00 77.06 114 PRO A C 1
ATOM 940 O O . PRO A 1 114 ? 17.993 -17.366 -15.332 1.00 77.06 114 PRO A O 1
ATOM 943 N N . GLY A 1 115 ? 17.278 -17.630 -13.222 1.00 75.12 115 GLY A N 1
ATOM 944 C CA . GLY A 1 115 ? 16.434 -18.805 -13.433 1.00 75.12 115 GLY A CA 1
ATOM 945 C C . GLY A 1 115 ? 15.101 -18.512 -14.099 1.00 75.12 115 GLY A C 1
ATOM 946 O O . GLY A 1 115 ? 14.367 -19.432 -14.451 1.00 75.12 115 GLY A O 1
ATOM 947 N N . ILE A 1 116 ? 14.793 -17.233 -14.295 1.00 78.94 116 ILE A N 1
ATOM 948 C CA . ILE A 1 116 ? 13.729 -16.778 -15.179 1.00 78.94 116 ILE A CA 1
ATOM 949 C C . ILE A 1 116 ? 14.416 -16.315 -16.470 1.00 78.94 116 ILE A C 1
ATOM 951 O O . ILE A 1 116 ? 15.094 -15.283 -16.453 1.00 78.94 116 ILE A O 1
ATOM 955 N N . PRO A 1 117 ? 14.296 -17.075 -17.578 1.00 66.00 117 PRO A N 1
ATOM 956 C CA . PRO A 1 117 ? 14.892 -16.692 -18.850 1.00 66.00 117 PRO A CA 1
ATOM 957 C C . PRO A 1 117 ? 14.295 -15.369 -19.314 1.00 66.00 117 PRO A C 1
ATOM 959 O O . PRO A 1 117 ? 13.074 -15.263 -19.392 1.00 66.00 117 PRO A O 1
ATOM 962 N N . ASN A 1 118 ? 15.149 -14.398 -19.649 1.00 64.31 118 ASN A N 1
ATOM 963 C CA . ASN A 1 118 ? 14.741 -13.074 -20.115 1.00 64.31 118 ASN A CA 1
ATOM 964 C C . ASN A 1 118 ? 13.747 -12.409 -19.153 1.00 64.31 118 ASN A C 1
ATOM 966 O O . ASN A 1 118 ? 12.570 -12.294 -19.482 1.00 64.31 118 ASN A O 1
ATOM 970 N N . VAL A 1 119 ? 14.220 -11.931 -17.991 1.00 70.19 119 VAL A N 1
ATOM 971 C CA . VAL A 1 119 ? 13.459 -11.008 -17.118 1.00 70.19 119 VAL A CA 1
ATOM 972 C C . VAL A 1 119 ? 13.318 -9.653 -17.817 1.00 70.19 119 VAL A C 1
ATOM 974 O O . VAL A 1 119 ? 13.819 -8.622 -17.378 1.00 70.19 119 VAL A O 1
ATOM 977 N N . ASN A 1 120 ? 12.682 -9.680 -18.977 1.00 75.69 120 ASN A N 1
ATOM 978 C CA . ASN A 1 120 ? 12.585 -8.585 -19.902 1.00 75.69 120 ASN A CA 1
ATOM 979 C C . ASN A 1 120 ? 11.133 -8.149 -19.914 1.00 75.69 120 ASN A C 1
ATOM 981 O O . ASN A 1 120 ? 10.204 -8.931 -20.098 1.00 75.69 120 ASN A O 1
ATOM 985 N N . ASN A 1 121 ? 10.960 -6.856 -19.714 1.00 85.75 121 ASN A N 1
ATOM 986 C CA . ASN A 1 121 ? 9.712 -6.147 -19.893 1.00 85.75 121 ASN A CA 1
ATOM 987 C C . ASN A 1 121 ? 8.497 -6.605 -19.076 1.00 85.75 121 ASN A C 1
ATOM 989 O O . ASN A 1 121 ? 7.392 -6.193 -19.412 1.00 85.75 121 ASN A O 1
ATOM 993 N N . PHE A 1 122 ? 8.661 -7.422 -18.031 1.00 92.00 122 PHE A N 1
ATOM 994 C CA . PHE A 1 122 ? 7.533 -7.906 -17.225 1.00 92.00 122 PHE A CA 1
ATOM 995 C C . PHE A 1 122 ? 6.388 -8.463 -18.087 1.00 92.00 122 PHE A C 1
ATOM 997 O O . PHE A 1 122 ? 5.221 -8.209 -17.814 1.00 92.00 122 PHE A O 1
ATOM 1004 N N . ASP A 1 123 ? 6.698 -9.187 -19.166 1.00 92.00 123 ASP A N 1
ATOM 1005 C CA . ASP A 1 123 ? 5.645 -9.804 -19.971 1.00 92.00 123 ASP A CA 1
ATOM 1006 C C . ASP A 1 123 ? 4.824 -10.816 -19.146 1.00 92.00 123 ASP A C 1
ATOM 1008 O O . ASP A 1 123 ? 5.203 -11.224 -18.042 1.00 92.00 123 ASP A O 1
ATOM 1012 N N . LYS A 1 124 ? 3.683 -11.257 -19.685 1.00 91.75 124 LYS A N 1
ATOM 1013 C CA . LYS A 1 124 ? 2.761 -12.158 -18.975 1.00 91.75 124 LYS A CA 1
ATOM 1014 C C . LYS A 1 124 ? 3.446 -13.429 -18.446 1.00 91.75 124 LYS A C 1
ATOM 1016 O O . LYS A 1 124 ? 3.116 -13.898 -17.356 1.00 91.75 124 LYS A O 1
ATOM 1021 N N . LYS A 1 125 ? 4.398 -13.993 -19.201 1.00 91.06 125 LYS A N 1
ATOM 1022 C CA . LYS A 1 125 ? 5.130 -15.208 -18.809 1.00 91.06 125 LYS A CA 1
ATOM 1023 C C . LYS A 1 125 ? 6.094 -14.913 -17.659 1.00 91.06 125 LYS A C 1
ATOM 1025 O O . LYS A 1 125 ? 6.121 -15.653 -16.678 1.00 91.06 125 LYS A O 1
ATOM 1030 N N . THR A 1 126 ? 6.846 -13.825 -17.764 1.00 90.75 126 THR A N 1
ATOM 1031 C CA . THR A 1 126 ? 7.803 -13.358 -16.758 1.00 90.75 126 THR A CA 1
ATOM 1032 C C . THR A 1 126 ? 7.093 -13.018 -15.453 1.00 90.75 126 THR A C 1
ATOM 1034 O O . THR A 1 126 ? 7.491 -13.513 -14.398 1.00 90.75 126 THR A O 1
ATOM 1037 N N . LEU A 1 127 ? 5.997 -12.252 -15.513 1.00 93.50 127 LEU A N 1
ATOM 1038 C CA . LEU A 1 127 ? 5.184 -11.923 -14.342 1.00 93.50 127 LEU A CA 1
ATOM 1039 C C . LEU A 1 127 ? 4.621 -13.174 -13.675 1.00 93.50 127 LEU A C 1
ATOM 1041 O O . LEU A 1 127 ? 4.724 -13.297 -12.461 1.00 93.50 127 LEU A O 1
ATOM 1045 N N . SER A 1 128 ? 4.093 -14.134 -14.439 1.00 93.31 128 SER A N 1
ATOM 1046 C CA . SER A 1 128 ? 3.595 -15.395 -13.875 1.00 93.31 128 SER A CA 1
ATOM 1047 C C . SER A 1 128 ? 4.680 -16.161 -13.103 1.00 93.31 128 SER A C 1
ATOM 1049 O O . SER A 1 128 ? 4.422 -16.663 -12.007 1.00 93.31 128 SER A O 1
ATOM 1051 N N . LEU A 1 129 ? 5.911 -16.208 -13.625 1.00 92.56 129 LEU A N 1
ATOM 1052 C CA . LEU A 1 129 ? 7.036 -16.856 -12.947 1.00 92.56 129 LEU A CA 1
ATOM 1053 C C . LEU A 1 129 ? 7.454 -16.104 -11.676 1.00 92.56 129 LEU A C 1
ATOM 1055 O O . LEU A 1 129 ? 7.670 -16.746 -10.650 1.00 92.56 129 LEU A O 1
ATOM 1059 N N . ILE A 1 130 ? 7.522 -14.769 -11.723 1.00 93.38 130 ILE A N 1
ATOM 1060 C CA . ILE A 1 130 ? 7.813 -13.916 -10.558 1.00 93.38 130 ILE A CA 1
ATOM 1061 C C . ILE A 1 130 ? 6.748 -14.116 -9.472 1.00 93.38 130 ILE A C 1
ATOM 1063 O O . ILE A 1 130 ? 7.093 -14.410 -8.328 1.00 93.38 130 ILE A O 1
ATOM 1067 N N . LYS A 1 131 ? 5.460 -14.029 -9.831 1.00 94.12 131 LYS A N 1
ATOM 1068 C CA . LYS A 1 131 ? 4.316 -14.227 -8.926 1.00 94.12 131 LYS A CA 1
ATOM 1069 C C . LYS A 1 131 ? 4.405 -15.570 -8.200 1.00 94.12 131 LYS A C 1
ATOM 1071 O O . LYS A 1 131 ? 4.371 -15.605 -6.973 1.00 94.12 131 LYS A O 1
ATOM 1076 N N . LYS A 1 132 ? 4.677 -16.654 -8.935 1.00 92.69 132 LYS A N 1
ATOM 1077 C CA . LYS A 1 132 ? 4.870 -17.995 -8.360 1.00 92.69 132 LYS A CA 1
ATOM 1078 C C . LYS A 1 132 ? 6.024 -18.064 -7.353 1.00 92.69 132 LYS A C 1
ATOM 1080 O O . LYS A 1 132 ? 5.976 -18.859 -6.418 1.00 92.69 132 LYS A O 1
ATOM 1085 N N . GLN A 1 133 ? 7.094 -17.286 -7.539 1.00 92.81 133 GLN A N 1
ATOM 1086 C CA . GLN A 1 133 ? 8.164 -17.219 -6.537 1.00 92.81 133 GLN A CA 1
ATOM 1087 C C . GLN A 1 133 ? 7.717 -16.448 -5.297 1.00 92.81 133 GLN A C 1
ATOM 1089 O O . GLN A 1 133 ? 8.010 -16.882 -4.188 1.00 92.81 133 GLN A O 1
ATOM 1094 N N . VAL A 1 134 ? 6.993 -15.341 -5.469 1.00 93.56 134 VAL A N 1
ATOM 1095 C CA . VAL A 1 134 ? 6.483 -14.529 -4.356 1.00 93.56 134 VAL A CA 1
ATOM 1096 C C . VAL A 1 134 ? 5.550 -15.338 -3.449 1.00 93.56 134 VAL A C 1
ATOM 1098 O O . VAL A 1 134 ? 5.728 -15.305 -2.234 1.00 93.56 134 VAL A O 1
ATOM 1101 N N . GLU A 1 135 ? 4.627 -16.125 -4.010 1.00 92.25 135 GLU A N 1
ATOM 1102 C CA . GLU A 1 135 ? 3.670 -16.949 -3.242 1.00 92.25 135 GLU A CA 1
ATOM 1103 C C . GLU A 1 135 ? 4.340 -17.939 -2.277 1.00 92.25 135 GLU A C 1
ATOM 1105 O O . GLU A 1 135 ? 3.760 -18.292 -1.253 1.00 92.25 135 GLU A O 1
ATOM 1110 N N . LYS A 1 136 ? 5.581 -18.363 -2.554 1.00 91.31 136 LYS A N 1
ATOM 1111 C CA . LYS A 1 136 ? 6.348 -19.236 -1.648 1.00 91.31 136 LYS A CA 1
ATOM 1112 C C . LYS A 1 136 ? 6.759 -18.540 -0.352 1.00 91.31 136 LYS A C 1
ATOM 1114 O O . LYS A 1 136 ? 6.999 -19.211 0.645 1.00 91.31 136 LYS A O 1
ATOM 1119 N N . TYR A 1 137 ? 6.905 -17.217 -0.386 1.00 90.44 137 TYR A N 1
ATOM 1120 C CA . TYR A 1 137 ? 7.371 -16.410 0.744 1.00 90.44 137 TYR A CA 1
ATOM 1121 C C . TYR A 1 137 ? 6.241 -15.637 1.419 1.00 90.44 137 TYR A C 1
ATOM 1123 O O . TYR A 1 137 ? 6.352 -15.313 2.598 1.00 90.44 137 TYR A O 1
ATOM 1131 N N . TYR A 1 138 ? 5.165 -15.359 0.683 1.00 89.88 138 TYR A N 1
ATOM 1132 C CA . TYR A 1 138 ? 4.008 -14.619 1.167 1.00 89.88 138 TYR A CA 1
ATOM 1133 C C . TYR A 1 138 ? 2.740 -15.447 0.930 1.00 89.88 138 TYR A C 1
ATOM 1135 O O . TYR A 1 138 ? 2.104 -15.320 -0.115 1.00 89.88 138 TYR A O 1
ATOM 1143 N N . PRO A 1 139 ? 2.372 -16.330 1.876 1.00 87.12 139 PRO A N 1
ATOM 1144 C CA . PRO A 1 139 ? 1.143 -17.108 1.785 1.00 87.12 139 PRO A CA 1
ATOM 1145 C C . PRO A 1 139 ? -0.106 -16.218 1.776 1.00 87.12 139 PRO A C 1
ATOM 1147 O O . PRO A 1 139 ? -0.168 -15.199 2.469 1.00 87.12 139 PRO A O 1
ATOM 1150 N N . ASN A 1 140 ? -1.142 -16.640 1.049 1.00 85.12 140 ASN A N 1
ATOM 1151 C CA . ASN A 1 140 ? -2.400 -15.893 0.893 1.00 85.12 140 ASN A CA 1
ATOM 1152 C C . ASN A 1 140 ? -3.196 -15.697 2.195 1.00 85.12 140 ASN A C 1
ATOM 1154 O O . ASN A 1 140 ? -4.102 -14.862 2.244 1.00 85.12 140 ASN A O 1
ATOM 1158 N N . ASP A 1 141 ? -2.919 -16.491 3.224 1.00 86.56 141 ASP A N 1
ATOM 1159 C CA . ASP A 1 141 ? -3.542 -16.406 4.544 1.00 86.56 141 ASP A CA 1
ATOM 1160 C C . ASP A 1 141 ? -2.652 -15.684 5.573 1.00 86.56 141 ASP A C 1
ATOM 1162 O O . ASP A 1 141 ? -3.012 -15.604 6.748 1.00 86.56 141 ASP A O 1
ATOM 1166 N N . SER A 1 142 ? -1.495 -15.159 5.162 1.00 89.88 142 SER A N 1
ATOM 1167 C CA . SER A 1 142 ? -0.689 -14.249 5.982 1.00 89.88 142 SER A CA 1
ATOM 1168 C C . SER A 1 142 ? -1.362 -12.877 6.107 1.00 89.88 142 SER A C 1
ATOM 1170 O O . SER A 1 142 ? -2.245 -12.531 5.324 1.00 89.88 142 SER A O 1
ATOM 1172 N N . GLU A 1 143 ? -0.928 -12.060 7.068 1.00 91.31 143 GLU A N 1
ATOM 1173 C CA . GLU A 1 143 ? -1.401 -10.674 7.216 1.00 91.31 143 GLU A CA 1
ATOM 1174 C C . GLU A 1 143 ? -1.181 -9.854 5.932 1.00 91.31 143 GLU A C 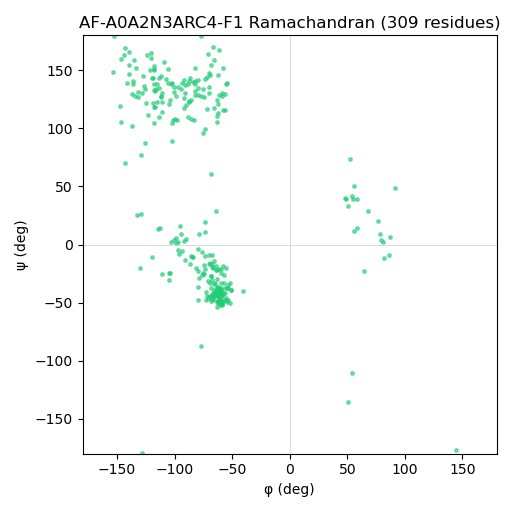1
ATOM 1176 O O . GLU A 1 143 ? -2.099 -9.188 5.456 1.00 91.31 143 GLU A O 1
ATOM 1181 N N . LYS A 1 144 ? -0.018 -10.018 5.283 1.00 91.62 144 LYS A N 1
ATOM 1182 C CA . LYS A 1 144 ? 0.272 -9.429 3.964 1.00 91.62 144 LYS A CA 1
ATOM 1183 C C . LYS A 1 144 ? -0.639 -9.958 2.856 1.00 91.62 144 LYS A C 1
ATOM 1185 O O . LYS A 1 144 ? -1.057 -9.190 1.992 1.00 91.62 144 LYS A O 1
ATOM 1190 N N . GLY A 1 145 ? -1.000 -11.239 2.908 1.00 91.94 145 GLY A N 1
ATOM 1191 C CA . GLY A 1 145 ? -1.996 -11.820 2.009 1.00 91.94 145 GLY A CA 1
ATOM 1192 C C . GLY A 1 145 ? -3.379 -11.188 2.185 1.00 91.94 145 GLY A C 1
ATOM 1193 O O . GLY A 1 145 ? -4.044 -10.859 1.203 1.00 91.94 145 GLY A O 1
ATOM 1194 N N . TYR A 1 146 ? -3.807 -10.940 3.427 1.00 92.31 146 TYR A N 1
ATOM 1195 C CA . TYR A 1 146 ? -5.055 -10.221 3.703 1.00 92.31 146 TYR A CA 1
ATOM 1196 C C . TYR A 1 146 ? -5.004 -8.762 3.253 1.00 92.31 146 TYR A C 1
ATOM 1198 O O . TYR A 1 146 ? -5.949 -8.303 2.615 1.00 92.31 146 TYR A O 1
ATOM 1206 N N . GLN A 1 147 ? -3.900 -8.059 3.509 1.00 94.06 147 GLN A N 1
ATOM 1207 C CA . GLN A 1 147 ? -3.677 -6.691 3.039 1.00 94.06 147 GLN A CA 1
ATOM 1208 C C . GLN A 1 147 ? -3.844 -6.598 1.518 1.00 94.06 147 GLN A C 1
ATOM 1210 O O . GLN A 1 147 ? -4.620 -5.786 1.015 1.00 94.06 147 GLN A O 1
ATOM 1215 N N . TYR A 1 148 ? -3.181 -7.500 0.789 1.00 94.00 148 TYR A N 1
ATOM 1216 C CA . TYR A 1 148 ? -3.303 -7.611 -0.660 1.00 94.00 148 TYR A CA 1
ATOM 1217 C C . TYR A 1 148 ? -4.750 -7.882 -1.101 1.00 94.00 148 TYR A C 1
ATOM 1219 O O . TYR A 1 148 ? -5.249 -7.223 -2.013 1.00 94.00 148 TYR A O 1
ATOM 1227 N N . LYS A 1 149 ? -5.466 -8.793 -0.426 1.00 92.19 149 LYS A N 1
ATOM 1228 C CA . LYS A 1 149 ? -6.885 -9.063 -0.714 1.00 92.19 149 LYS A CA 1
ATOM 1229 C C . LYS A 1 149 ? -7.765 -7.825 -0.517 1.00 92.19 149 LYS A C 1
ATOM 1231 O O . LYS A 1 149 ? -8.645 -7.608 -1.344 1.00 92.19 149 LYS A O 1
ATOM 1236 N N . PHE A 1 150 ? -7.548 -7.016 0.523 1.00 92.62 150 PHE A N 1
ATOM 1237 C CA . PHE A 1 150 ? -8.320 -5.783 0.729 1.00 92.62 150 PHE A CA 1
ATOM 1238 C C . PHE A 1 150 ? -8.143 -4.808 -0.435 1.00 92.62 150 PHE A C 1
ATOM 1240 O O . PHE A 1 150 ? -9.138 -4.381 -1.014 1.00 92.62 150 PHE A O 1
ATOM 1247 N N . ILE A 1 151 ? -6.898 -4.554 -0.844 1.00 92.69 151 ILE A N 1
ATOM 1248 C CA . ILE A 1 151 ? -6.578 -3.666 -1.974 1.00 92.69 151 ILE A CA 1
ATOM 1249 C C . ILE A 1 151 ? -7.214 -4.175 -3.278 1.00 92.69 151 ILE A C 1
ATOM 1251 O O . ILE A 1 151 ? -7.743 -3.406 -4.072 1.00 92.69 151 ILE A O 1
ATOM 1255 N N . GLN A 1 152 ? -7.198 -5.491 -3.496 1.00 90.81 152 GLN A N 1
ATOM 1256 C CA . GLN A 1 152 ? -7.738 -6.115 -4.708 1.00 90.81 152 GLN A CA 1
ATOM 1257 C C . GLN A 1 152 ? -9.273 -6.161 -4.765 1.00 90.81 152 GLN A C 1
ATOM 1259 O O . GLN A 1 152 ? -9.845 -6.304 -5.849 1.00 90.81 152 GLN A O 1
ATOM 1264 N N . LYS A 1 153 ? -9.959 -6.142 -3.615 1.00 88.62 153 LYS A N 1
ATOM 1265 C CA . LYS A 1 153 ? -11.419 -6.332 -3.539 1.00 88.62 153 LYS A CA 1
ATOM 1266 C C . LYS A 1 153 ? -12.188 -5.049 -3.274 1.00 88.62 153 LYS A C 1
ATOM 1268 O O . LYS A 1 153 ? -13.325 -4.958 -3.733 1.00 88.62 153 LYS A O 1
ATOM 1273 N N . ASP A 1 154 ? -11.596 -4.098 -2.564 1.00 88.56 154 ASP A N 1
ATOM 1274 C CA . ASP A 1 154 ? -12.215 -2.816 -2.262 1.00 88.56 154 ASP A CA 1
ATOM 1275 C C . ASP A 1 154 ? -11.440 -1.695 -2.989 1.00 88.56 154 ASP A C 1
ATOM 1277 O O . ASP A 1 154 ? -10.315 -1.365 -2.604 1.00 88.56 154 ASP A O 1
ATOM 1281 N N . PRO A 1 155 ? -12.039 -1.080 -4.030 1.00 88.88 155 PRO A N 1
ATOM 1282 C CA . PRO A 1 155 ? -11.382 -0.059 -4.841 1.00 88.88 155 PRO A CA 1
ATOM 1283 C C . PRO A 1 155 ? -11.117 1.248 -4.084 1.00 88.88 155 PRO A C 1
ATOM 1285 O O . PRO A 1 155 ? -10.470 2.134 -4.639 1.00 88.88 155 PRO A O 1
ATOM 1288 N N . TYR A 1 156 ? -11.645 1.404 -2.865 1.00 91.19 156 TYR A N 1
ATOM 1289 C CA . TYR A 1 156 ? -11.477 2.596 -2.043 1.00 91.19 156 TYR A CA 1
ATOM 1290 C C . TYR A 1 156 ? -10.189 2.584 -1.214 1.00 91.19 156 TYR A C 1
ATOM 1292 O O . TYR A 1 156 ? -9.840 3.627 -0.654 1.00 91.19 156 TYR A O 1
ATOM 1300 N N . PHE A 1 157 ? -9.477 1.453 -1.131 1.00 93.75 157 PHE A N 1
ATOM 1301 C CA . PHE A 1 157 ? -8.101 1.437 -0.633 1.00 93.75 157 PHE A CA 1
ATOM 1302 C C . PHE A 1 157 ? -7.189 2.077 -1.673 1.00 93.75 157 PHE A C 1
ATOM 1304 O O . PHE A 1 157 ? -7.067 1.595 -2.797 1.00 93.75 157 PHE A O 1
ATOM 1311 N N . ILE A 1 158 ? -6.581 3.196 -1.296 1.00 93.19 158 ILE A N 1
ATOM 1312 C CA . ILE A 1 158 ? -5.787 4.015 -2.208 1.00 93.19 158 ILE A CA 1
ATOM 1313 C C . ILE A 1 158 ? -4.292 3.854 -1.998 1.00 93.19 158 ILE A C 1
ATOM 1315 O O . ILE A 1 158 ? -3.555 4.108 -2.942 1.00 93.19 158 ILE A O 1
ATOM 1319 N N . ASP A 1 159 ? -3.845 3.452 -0.813 1.00 95.06 159 ASP A N 1
ATOM 1320 C CA . ASP A 1 159 ? -2.432 3.254 -0.495 1.00 95.06 159 ASP A CA 1
ATOM 1321 C C . ASP A 1 159 ? -2.279 2.104 0.504 1.00 95.06 159 ASP A C 1
ATOM 1323 O O . ASP A 1 159 ? -3.215 1.733 1.224 1.00 95.06 159 ASP A O 1
ATOM 1327 N N . SER A 1 160 ? -1.073 1.561 0.550 1.00 94.19 160 SER A N 1
ATOM 1328 C CA . SER A 1 160 ? -0.638 0.514 1.460 1.00 94.19 160 SER A CA 1
ATOM 1329 C C . SER A 1 160 ? 0.780 0.783 1.955 1.00 94.19 160 SER A C 1
ATOM 1331 O O . SER A 1 160 ? 1.553 1.433 1.262 1.00 94.19 160 SER A O 1
ATOM 1333 N N . GLU A 1 161 ? 1.164 0.282 3.130 1.00 92.62 161 GLU A N 1
ATOM 1334 C CA . GLU A 1 161 ? 2.525 0.418 3.687 1.00 92.62 161 GLU A CA 1
ATOM 1335 C C . GLU A 1 161 ? 3.033 1.873 3.775 1.00 92.62 161 GLU A C 1
ATOM 1337 O O . GLU A 1 161 ? 4.195 2.171 3.467 1.00 92.62 161 GLU A O 1
ATOM 1342 N N . PHE A 1 162 ? 2.183 2.810 4.199 1.00 93.88 162 PHE A N 1
ATOM 1343 C CA . PHE A 1 162 ? 2.609 4.189 4.402 1.00 93.88 162 PHE A CA 1
ATOM 1344 C C . PHE A 1 162 ? 3.666 4.244 5.518 1.00 93.88 162 PHE A C 1
ATOM 1346 O O . PHE A 1 162 ? 3.358 4.046 6.689 1.00 93.88 162 PHE A O 1
ATOM 1353 N N . GLN A 1 163 ? 4.918 4.545 5.159 1.00 92.12 163 GLN A N 1
ATOM 1354 C CA . GLN A 1 163 ? 6.035 4.616 6.110 1.00 92.12 163 GLN A CA 1
ATOM 1355 C C . GLN A 1 163 ? 6.468 6.057 6.425 1.00 92.12 163 GLN A C 1
ATOM 1357 O O . GLN A 1 163 ? 6.610 6.883 5.515 1.00 92.12 163 GLN A O 1
ATOM 1362 N N . TYR A 1 164 ? 6.758 6.335 7.695 1.00 91.94 164 TYR A N 1
ATOM 1363 C CA . TYR A 1 164 ? 7.389 7.560 8.178 1.00 91.94 164 TYR A CA 1
ATOM 1364 C C . TYR A 1 164 ? 8.459 7.232 9.225 1.00 91.94 164 TYR A C 1
ATOM 1366 O O . TYR A 1 164 ? 8.181 6.530 10.190 1.00 91.94 164 TYR A O 1
ATOM 1374 N N . ASN A 1 165 ? 9.671 7.768 9.072 1.00 89.69 165 ASN A N 1
ATOM 1375 C CA . ASN A 1 165 ? 10.789 7.412 9.949 1.00 89.69 165 ASN A CA 1
ATOM 1376 C C . ASN A 1 165 ? 11.045 8.472 11.026 1.00 89.69 165 ASN A C 1
ATOM 1378 O O . ASN A 1 165 ? 11.129 9.667 10.729 1.00 89.69 165 ASN A O 1
ATOM 1382 N N . GLY A 1 166 ? 11.257 8.018 12.262 1.00 86.25 166 GLY A N 1
ATOM 1383 C CA . GLY A 1 166 ? 11.662 8.856 13.393 1.00 86.25 166 GLY A CA 1
ATOM 1384 C C . GLY A 1 166 ? 10.566 9.712 14.038 1.00 86.25 166 GLY A C 1
ATOM 1385 O O . GLY A 1 166 ? 10.899 10.678 14.732 1.00 86.25 166 GLY A O 1
ATOM 1386 N N . PHE A 1 167 ? 9.282 9.386 13.857 1.00 88.62 167 PHE A N 1
ATOM 1387 C CA . PHE A 1 167 ? 8.215 10.030 14.626 1.00 88.62 167 PHE A CA 1
ATOM 1388 C C . PHE A 1 167 ? 8.347 9.646 16.104 1.00 88.62 167 PHE A C 1
ATOM 1390 O O . PHE A 1 167 ? 8.309 8.470 16.455 1.00 88.62 167 PHE A O 1
ATOM 1397 N N . CYS A 1 168 ? 8.581 10.633 16.974 1.00 84.88 168 CYS A N 1
ATOM 1398 C CA . CYS A 1 168 ? 8.867 10.399 18.396 1.00 84.88 168 CYS A CA 1
ATOM 1399 C C . CYS A 1 168 ? 9.987 9.360 18.640 1.00 84.88 168 CYS A C 1
ATOM 1401 O O . CYS A 1 168 ? 9.954 8.618 19.617 1.00 84.88 168 CYS A O 1
ATOM 1403 N N . GLY A 1 169 ? 10.983 9.299 17.746 1.00 84.75 169 GLY A N 1
ATOM 1404 C CA . GLY A 1 169 ? 12.105 8.359 17.849 1.00 84.75 169 GLY A CA 1
ATOM 1405 C C . GLY A 1 169 ? 11.803 6.924 17.401 1.00 84.75 169 GLY A C 1
ATOM 1406 O O . GLY A 1 169 ? 12.689 6.080 17.504 1.00 84.75 169 GLY A O 1
ATOM 1407 N N . LYS A 1 170 ? 10.601 6.648 16.878 1.00 87.44 170 LYS A N 1
ATOM 1408 C CA . LYS A 1 170 ? 10.210 5.352 16.307 1.00 87.44 170 LYS A CA 1
ATOM 1409 C C . LYS A 1 170 ? 9.862 5.495 14.823 1.00 87.44 170 LYS A C 1
ATOM 1411 O O . LYS A 1 170 ? 9.412 6.549 14.371 1.00 87.44 170 LYS A O 1
ATOM 1416 N N . ASP A 1 171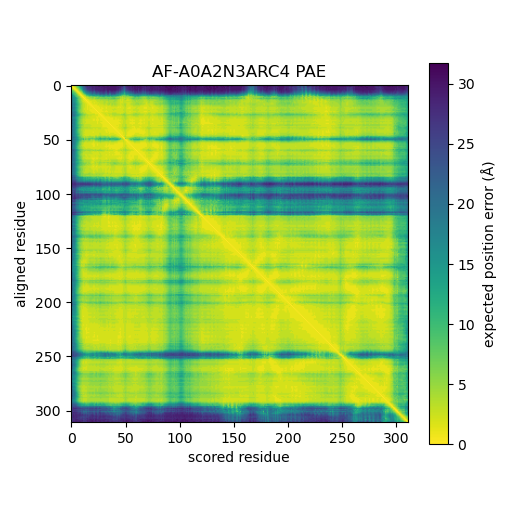 ? 10.079 4.430 14.064 1.00 91.00 171 ASP A N 1
ATOM 1417 C CA . ASP A 1 171 ? 9.569 4.335 12.700 1.00 91.00 171 ASP A CA 1
ATOM 1418 C C . ASP A 1 171 ? 8.109 3.883 12.745 1.00 91.00 171 ASP A C 1
ATOM 1420 O O . ASP A 1 171 ? 7.732 3.017 13.532 1.00 91.00 171 ASP A O 1
ATOM 1424 N N . LEU A 1 172 ? 7.288 4.500 11.906 1.00 92.88 172 LEU A N 1
ATOM 1425 C CA . LEU A 1 172 ? 5.855 4.285 11.821 1.00 92.88 172 LEU A CA 1
ATOM 1426 C C . LEU A 1 172 ? 5.533 3.720 10.440 1.00 92.88 172 LEU A C 1
ATOM 1428 O O . LEU A 1 172 ? 6.003 4.245 9.427 1.00 92.88 172 LEU A O 1
ATOM 1432 N N . ARG A 1 173 ? 4.730 2.655 10.390 1.00 94.44 173 ARG A N 1
ATOM 1433 C CA . ARG A 1 173 ? 4.265 2.052 9.138 1.00 94.44 173 ARG A CA 1
ATOM 1434 C C . ARG A 1 173 ? 2.790 1.691 9.226 1.00 94.44 173 ARG A C 1
ATOM 1436 O O . ARG A 1 173 ? 2.466 0.651 9.771 1.00 94.44 173 ARG A O 1
ATOM 1443 N N . ILE A 1 174 ? 1.934 2.514 8.632 1.00 96.25 174 ILE A N 1
ATOM 1444 C CA . ILE A 1 174 ? 0.493 2.260 8.552 1.00 96.25 174 ILE A CA 1
ATOM 1445 C C . ILE A 1 174 ? 0.219 1.304 7.389 1.00 96.25 174 ILE A C 1
ATOM 1447 O O . ILE A 1 174 ? 0.659 1.559 6.265 1.00 96.25 174 ILE A O 1
ATOM 1451 N N . ASP A 1 175 ? -0.521 0.227 7.642 1.00 97.00 175 ASP A N 1
ATOM 1452 C CA . ASP A 1 175 ? -0.724 -0.830 6.650 1.00 97.00 175 ASP A CA 1
ATOM 1453 C C . ASP A 1 175 ? -1.583 -0.380 5.469 1.00 97.00 175 ASP A C 1
ATOM 1455 O O . ASP A 1 175 ? -1.261 -0.692 4.325 1.00 97.00 175 ASP A O 1
ATOM 1459 N N . LEU A 1 176 ? -2.691 0.319 5.706 1.00 97.50 176 LEU A N 1
ATOM 1460 C CA . LEU A 1 176 ? -3.659 0.633 4.657 1.00 97.50 176 LEU A CA 1
ATOM 1461 C C . LEU A 1 176 ? -4.191 2.056 4.794 1.00 97.50 176 LEU A C 1
ATOM 1463 O O . LEU A 1 176 ? -4.392 2.559 5.899 1.00 97.50 176 LEU A O 1
ATOM 1467 N N . VAL A 1 177 ? -4.486 2.689 3.658 1.00 96.62 177 VAL A N 1
ATOM 1468 C CA . VAL A 1 177 ? -5.212 3.961 3.617 1.00 96.62 177 VAL A CA 1
ATOM 1469 C C . VAL A 1 177 ? -6.382 3.862 2.659 1.00 96.62 177 VAL A C 1
ATOM 1471 O O . VAL A 1 177 ? -6.248 3.421 1.516 1.00 96.62 177 VAL A O 1
ATOM 1474 N N . ARG A 1 178 ? -7.550 4.281 3.138 1.00 94.12 178 ARG A N 1
ATOM 1475 C CA . ARG A 1 178 ? -8.822 4.174 2.428 1.00 94.12 178 ARG A CA 1
ATOM 1476 C C . ARG A 1 178 ? -9.529 5.518 2.361 1.00 94.12 178 ARG A C 1
ATOM 1478 O O . ARG A 1 178 ? -9.503 6.289 3.317 1.00 94.12 178 ARG A O 1
ATOM 1485 N N . ILE A 1 179 ? -10.227 5.776 1.261 1.00 91.31 179 ILE A N 1
ATOM 1486 C CA . ILE A 1 179 ? -11.147 6.910 1.144 1.00 91.31 179 ILE A CA 1
ATOM 14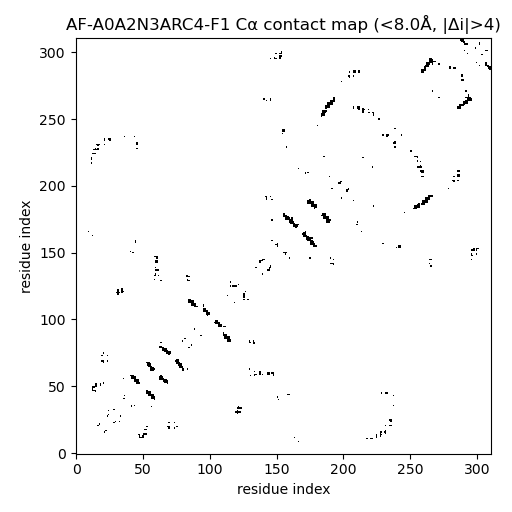87 C C . ILE A 1 179 ? -12.557 6.474 1.551 1.00 91.31 179 ILE A C 1
ATOM 1489 O O . ILE A 1 179 ? -13.130 5.556 0.967 1.00 91.31 179 ILE A O 1
ATOM 1493 N N . ASP A 1 180 ? -13.174 7.189 2.489 1.00 88.06 180 ASP A N 1
ATOM 1494 C CA . ASP A 1 180 ? -14.609 7.092 2.742 1.00 88.06 180 ASP A CA 1
ATOM 1495 C C . ASP A 1 180 ? -15.357 8.231 2.040 1.00 88.06 180 ASP A C 1
ATOM 1497 O O . ASP A 1 180 ? -15.315 9.396 2.442 1.00 88.06 180 ASP A O 1
ATOM 1501 N N . SER A 1 181 ? -16.072 7.883 0.971 1.00 82.19 181 SER A N 1
ATOM 1502 C CA . SER A 1 181 ? -16.812 8.841 0.151 1.00 82.19 181 SER A CA 1
ATOM 1503 C C . SER A 1 181 ? -18.098 9.364 0.793 1.00 82.19 181 SER A C 1
ATOM 1505 O O . SER A 1 181 ? -18.618 10.369 0.302 1.00 82.19 181 SER A O 1
ATOM 1507 N N . ARG A 1 182 ? -18.638 8.683 1.818 1.00 83.06 182 ARG A N 1
ATOM 1508 C CA . ARG A 1 182 ? -19.891 9.061 2.497 1.00 83.06 182 ARG A CA 1
ATOM 1509 C C . ARG A 1 182 ? -19.631 10.184 3.491 1.00 83.06 182 ARG A C 1
ATOM 1511 O O . ARG A 1 182 ? -20.335 11.184 3.463 1.00 83.06 182 ARG A O 1
ATOM 1518 N N . ILE A 1 183 ? -18.591 10.031 4.309 1.00 84.25 183 ILE A N 1
ATOM 1519 C CA . ILE A 1 183 ? -18.203 11.028 5.323 1.00 84.25 183 ILE A CA 1
ATOM 1520 C C . ILE A 1 183 ? -17.058 11.945 4.869 1.00 84.25 183 ILE A C 1
ATOM 1522 O O . ILE A 1 183 ? -16.623 12.800 5.632 1.00 84.25 183 ILE A O 1
ATOM 1526 N N . LYS A 1 184 ? -16.565 11.767 3.635 1.00 88.69 184 LYS A N 1
ATOM 1527 C CA . LYS A 1 184 ? -15.473 12.549 3.029 1.00 88.69 184 LYS A CA 1
ATOM 1528 C C . LYS A 1 184 ? -14.199 12.537 3.880 1.00 88.69 184 LYS A C 1
ATOM 1530 O O . LYS A 1 184 ? -13.606 13.577 4.164 1.00 88.69 184 LYS A O 1
ATOM 1535 N N . LYS A 1 185 ? -13.767 11.336 4.278 1.00 92.38 185 LYS A N 1
ATOM 1536 C CA . LYS A 1 185 ? -12.563 11.138 5.097 1.00 92.38 185 LYS A CA 1
ATOM 1537 C C . LYS A 1 185 ? -11.503 10.288 4.407 1.00 92.38 185 LYS A C 1
ATOM 1539 O O . LYS A 1 185 ? -11.830 9.320 3.725 1.00 92.38 185 LYS A O 1
ATOM 1544 N N . ILE A 1 186 ? -10.240 10.635 4.628 1.00 94.88 186 ILE A N 1
ATOM 1545 C CA . ILE A 1 186 ? -9.087 9.755 4.411 1.00 94.88 186 ILE A CA 1
ATOM 1546 C C . ILE A 1 186 ? -8.853 9.016 5.728 1.00 94.88 186 ILE A C 1
ATOM 1548 O O . ILE A 1 186 ? -8.658 9.650 6.767 1.00 94.88 186 ILE A O 1
ATOM 1552 N N . VAL A 1 187 ? -8.925 7.690 5.693 1.00 96.06 187 VAL A N 1
ATOM 1553 C CA . VAL A 1 187 ? -8.880 6.828 6.876 1.00 96.06 187 VAL A CA 1
ATOM 1554 C C . VAL A 1 187 ? -7.621 5.977 6.827 1.00 96.06 187 VAL A C 1
ATOM 1556 O O . VAL A 1 187 ? -7.409 5.227 5.874 1.00 96.06 187 VAL A O 1
ATOM 1559 N N . PHE A 1 188 ? -6.807 6.092 7.871 1.00 97.94 188 PHE A N 1
ATOM 1560 C CA . PHE A 1 188 ? -5.621 5.273 8.101 1.00 97.94 188 PHE A CA 1
ATOM 1561 C C . PHE A 1 188 ? -6.012 4.019 8.869 1.00 97.94 188 PHE A C 1
ATOM 1563 O O . PHE A 1 188 ? -6.840 4.083 9.776 1.00 97.94 188 PHE A O 1
ATOM 1570 N N . ILE A 1 189 ? -5.461 2.876 8.481 1.00 98.00 189 ILE A N 1
ATOM 1571 C CA . ILE A 1 189 ? -5.945 1.574 8.921 1.00 98.00 189 ILE A CA 1
ATOM 1572 C C . ILE A 1 189 ? -4.757 0.702 9.324 1.00 98.00 189 ILE A C 1
ATOM 1574 O O . ILE A 1 189 ? -3.830 0.514 8.535 1.00 98.00 189 ILE A O 1
ATOM 1578 N N . GLU A 1 190 ? -4.825 0.148 10.533 1.00 98.12 190 GLU A N 1
ATOM 1579 C CA . GLU A 1 190 ? -3.982 -0.972 10.960 1.00 98.12 190 GLU A CA 1
ATOM 1580 C C . GLU A 1 190 ? -4.696 -2.286 10.638 1.00 98.12 190 GLU A C 1
ATOM 1582 O O . GLU A 1 190 ? -5.904 -2.412 10.874 1.00 98.12 190 GLU A O 1
ATOM 1587 N N . LEU A 1 191 ? -3.966 -3.270 10.115 1.00 96.88 191 LEU A N 1
ATOM 1588 C CA . LEU A 1 191 ? -4.502 -4.586 9.801 1.00 96.88 191 LEU A CA 1
ATOM 1589 C C . LEU A 1 191 ? -3.776 -5.656 10.612 1.00 96.88 191 LEU A C 1
ATOM 1591 O O . LEU A 1 191 ? -2.587 -5.878 10.430 1.00 96.88 191 LEU A O 1
ATOM 1595 N N . LYS A 1 192 ? -4.520 -6.426 11.406 1.00 96.38 192 LYS A N 1
ATOM 1596 C CA . LYS A 1 192 ? -3.990 -7.610 12.090 1.00 96.38 192 LYS A CA 1
ATOM 1597 C C . LYS A 1 192 ? -4.620 -8.892 11.573 1.00 96.38 192 LYS A C 1
ATOM 1599 O O . LYS A 1 192 ? -5.822 -8.958 11.307 1.00 96.38 192 LYS A O 1
ATOM 1604 N N . LYS A 1 193 ? -3.836 -9.966 11.484 1.00 94.12 193 LYS A N 1
ATOM 1605 C CA . LYS A 1 193 ? -4.405 -11.323 11.418 1.00 94.12 193 LYS A CA 1
ATOM 1606 C C . LYS A 1 193 ? -4.928 -11.727 12.802 1.00 94.12 193 LYS A C 1
ATOM 1608 O O . LYS A 1 193 ? -4.305 -11.433 13.820 1.00 94.12 193 LYS A O 1
ATOM 1613 N N . PHE A 1 194 ? -6.051 -12.442 12.854 1.00 91.31 194 PHE A N 1
ATOM 1614 C CA . PHE A 1 194 ? -6.527 -13.044 14.100 1.00 91.31 194 PHE A CA 1
ATOM 1615 C C . PHE A 1 194 ? -5.428 -13.920 14.730 1.00 91.31 194 PHE A C 1
ATOM 1617 O O . PHE A 1 194 ? -4.720 -14.651 14.034 1.00 91.31 194 PHE A O 1
ATOM 1624 N N . GLY A 1 195 ? -5.283 -13.847 16.051 1.00 90.00 195 GLY A N 1
ATOM 1625 C CA . GLY A 1 195 ? -4.225 -14.566 16.765 1.00 90.00 195 GLY A CA 1
ATOM 1626 C C . GLY A 1 195 ? -2.853 -13.888 16.734 1.00 90.00 195 GLY A C 1
ATOM 1627 O O . GLY A 1 195 ? -1.920 -14.448 17.298 1.00 90.00 195 GLY A O 1
ATOM 1628 N N . ASN A 1 196 ? -2.718 -12.704 16.125 1.00 94.56 196 ASN A N 1
ATOM 1629 C CA . ASN A 1 196 ? -1.550 -11.856 16.352 1.00 94.56 196 ASN A CA 1
ATOM 1630 C C . ASN A 1 196 ? -1.452 -11.520 17.857 1.00 94.56 196 ASN A C 1
ATOM 1632 O O . ASN A 1 196 ? -2.448 -11.136 18.472 1.00 94.56 196 ASN A O 1
ATOM 1636 N N . GLU A 1 197 ? -0.269 -11.705 18.445 1.00 95.00 197 GLU A N 1
ATOM 1637 C CA . GLU A 1 197 ? -0.021 -11.525 19.881 1.00 95.00 197 GLU A CA 1
ATOM 1638 C C . GLU A 1 197 ? -0.243 -10.084 20.357 1.00 95.00 197 GLU A C 1
ATOM 1640 O O . GLU A 1 197 ? -0.691 -9.872 21.485 1.00 95.00 197 GLU A O 1
ATOM 1645 N N . GLU A 1 198 ? -0.026 -9.102 19.477 1.00 94.69 198 GLU A N 1
ATOM 1646 C CA . GLU A 1 198 ? -0.178 -7.675 19.779 1.00 94.69 198 GLU A CA 1
ATOM 1647 C C . GLU A 1 198 ? -1.623 -7.296 20.117 1.00 94.69 198 GLU A C 1
ATOM 1649 O O . GLU A 1 198 ? -1.868 -6.316 20.820 1.00 94.69 198 GLU A O 1
ATOM 1654 N N . LEU A 1 199 ? -2.594 -8.109 19.685 1.00 95.31 199 LEU A N 1
ATOM 1655 C CA . LEU A 1 199 ? -4.003 -7.942 20.047 1.00 95.31 199 LEU A CA 1
ATOM 1656 C C . LEU A 1 199 ? -4.260 -8.185 21.544 1.00 95.31 199 LEU A C 1
ATOM 1658 O O . LEU A 1 199 ? -5.273 -7.732 22.077 1.00 95.31 199 LEU A O 1
ATOM 1662 N N . PHE A 1 200 ? -3.360 -8.881 22.240 1.00 93.31 200 PHE A N 1
ATOM 1663 C CA . PHE A 1 200 ? -3.578 -9.365 23.608 1.00 93.31 200 PHE A CA 1
ATOM 1664 C C . PHE A 1 200 ? -2.585 -8.818 24.635 1.00 93.31 200 PHE A C 1
ATOM 1666 O O . PHE A 1 200 ? -2.799 -9.002 25.829 1.00 93.31 200 PHE A O 1
ATOM 1673 N N . ASN A 1 201 ? -1.507 -8.163 24.201 1.00 93.56 201 ASN A N 1
ATOM 1674 C CA . ASN A 1 201 ? -0.410 -7.744 25.081 1.00 93.56 201 ASN A CA 1
ATOM 1675 C C . ASN A 1 201 ? -0.248 -6.215 25.207 1.00 93.56 201 ASN A C 1
ATOM 1677 O O . ASN A 1 201 ? 0.783 -5.758 25.692 1.00 93.56 201 ASN A O 1
ATOM 1681 N N . GLY A 1 202 ? -1.233 -5.429 24.760 1.00 93.25 202 GLY A N 1
ATOM 1682 C CA . GLY A 1 202 ? -1.165 -3.961 24.741 1.00 93.25 202 GLY A CA 1
ATOM 1683 C C . GLY A 1 202 ? -0.495 -3.362 23.496 1.00 93.25 202 GLY A C 1
ATOM 1684 O O . GLY A 1 202 ? -0.547 -2.149 23.290 1.00 93.25 202 GLY A O 1
ATOM 1685 N N . GLY A 1 203 ? 0.126 -4.191 22.647 1.00 95.44 203 GLY A N 1
ATOM 1686 C CA . GLY A 1 203 ? 0.851 -3.735 21.461 1.00 95.44 203 GLY A CA 1
ATOM 1687 C C . GLY A 1 203 ? -0.038 -2.996 20.460 1.00 95.44 203 GLY A C 1
ATOM 1688 O O . GLY A 1 203 ? 0.384 -1.989 19.888 1.00 95.44 203 GLY A O 1
ATOM 1689 N N . ILE A 1 204 ? -1.290 -3.437 20.285 1.00 96.75 204 ILE A N 1
ATOM 1690 C CA . ILE A 1 204 ? -2.212 -2.778 19.357 1.00 96.75 204 ILE A CA 1
ATOM 1691 C C . ILE A 1 204 ? -2.626 -1.380 19.834 1.00 96.75 204 ILE A C 1
ATOM 1693 O O . ILE A 1 204 ? -2.712 -0.459 19.023 1.00 96.75 204 ILE A O 1
ATOM 1697 N N . GLU A 1 205 ? -2.824 -1.173 21.136 1.00 97.12 205 GLU A N 1
ATOM 1698 C CA . GLU A 1 205 ? -3.129 0.143 21.701 1.00 97.12 205 GLU A CA 1
ATOM 1699 C C . GLU A 1 205 ? -1.956 1.105 21.537 1.00 97.12 205 GLU A C 1
ATOM 1701 O O . GLU A 1 205 ? -2.160 2.242 21.110 1.00 97.12 205 GLU A O 1
ATOM 1706 N N . GLU A 1 206 ? -0.726 0.652 21.807 1.00 95.75 206 GLU A N 1
ATOM 1707 C CA . GLU A 1 206 ? 0.474 1.465 21.584 1.00 95.75 206 GLU A CA 1
ATOM 1708 C C . GLU A 1 206 ? 0.593 1.906 20.121 1.00 95.75 206 GLU A C 1
ATOM 1710 O O . GLU A 1 206 ? 0.896 3.071 19.837 1.00 95.75 206 GLU A O 1
ATOM 1715 N N . GLN A 1 207 ? 0.320 0.991 19.190 1.00 95.94 207 GLN A N 1
ATOM 1716 C CA . GLN A 1 207 ? 0.397 1.257 17.760 1.00 95.94 207 GLN A CA 1
ATOM 1717 C C . GLN A 1 207 ? -0.694 2.236 17.302 1.00 95.94 207 GLN A C 1
ATOM 1719 O O . GLN A 1 207 ? -0.388 3.238 16.649 1.00 95.94 207 GLN A O 1
ATOM 1724 N N . LEU A 1 208 ? -1.951 2.010 17.695 1.00 97.75 208 LEU A N 1
ATOM 1725 C CA . LEU A 1 208 ? -3.075 2.888 17.355 1.00 97.75 208 LEU A CA 1
ATOM 1726 C C . LEU A 1 208 ? -2.921 4.281 17.976 1.00 97.75 208 LEU A C 1
ATOM 1728 O O . LEU A 1 208 ? -3.167 5.279 17.298 1.00 97.75 208 LEU A O 1
ATOM 1732 N N . ASN A 1 209 ? -2.450 4.366 19.222 1.00 96.88 209 ASN A N 1
ATOM 1733 C CA . ASN A 1 209 ? -2.135 5.635 19.872 1.00 96.88 209 ASN A CA 1
ATOM 1734 C C . ASN A 1 209 ? -1.014 6.374 19.124 1.00 96.88 209 ASN A C 1
ATOM 1736 O O . ASN A 1 209 ? -1.123 7.568 18.850 1.00 96.88 209 ASN A O 1
ATOM 1740 N N . SER A 1 210 ? 0.044 5.664 18.711 1.00 96.31 210 SER A N 1
ATOM 1741 C CA . SER A 1 210 ? 1.119 6.253 17.905 1.00 96.31 210 SER A CA 1
ATOM 1742 C C . SER A 1 210 ? 0.602 6.812 16.576 1.00 96.31 210 SER A C 1
ATOM 1744 O O . SER A 1 210 ? 0.969 7.927 16.195 1.00 96.31 210 SER A O 1
ATOM 1746 N N . TYR A 1 211 ? -0.297 6.091 15.902 1.00 97.50 211 TYR A N 1
ATOM 1747 C CA . TYR A 1 211 ? -0.917 6.552 14.660 1.00 97.50 211 TYR A CA 1
ATOM 1748 C C . TYR A 1 211 ? -1.813 7.759 14.882 1.00 97.50 211 TYR A C 1
ATOM 1750 O O . TYR A 1 211 ? -1.714 8.718 14.126 1.00 97.50 211 TYR A O 1
ATOM 1758 N N . GLN A 1 212 ? -2.643 7.751 15.923 1.00 97.44 212 GLN A N 1
ATOM 1759 C CA . GLN A 1 212 ? -3.484 8.889 16.279 1.00 97.44 212 GLN A CA 1
ATOM 1760 C C . GLN A 1 212 ? -2.637 10.143 16.546 1.00 97.44 212 GLN A C 1
ATOM 1762 O O . GLN A 1 212 ? -2.905 11.201 15.979 1.00 97.44 212 GLN A O 1
ATOM 1767 N N . CYS A 1 213 ? -1.576 10.032 17.354 1.00 96.25 213 CYS A N 1
ATOM 1768 C CA . CYS A 1 213 ? -0.653 11.141 17.601 1.00 96.25 213 CYS A CA 1
ATOM 1769 C C . CYS A 1 213 ? 0.007 11.638 16.309 1.00 96.25 213 CYS A C 1
ATOM 1771 O O . CYS A 1 213 ? 0.120 12.845 16.101 1.00 96.25 213 CYS A O 1
ATOM 1773 N N . PHE A 1 214 ? 0.445 10.727 15.437 1.00 96.56 214 PHE A N 1
ATOM 1774 C CA . PHE A 1 214 ? 1.038 11.081 14.148 1.00 96.56 214 PHE A CA 1
ATOM 1775 C C . PHE A 1 214 ? 0.046 11.820 13.250 1.00 96.56 214 PHE A C 1
ATOM 1777 O O . PHE A 1 214 ? 0.368 12.882 12.721 1.00 96.56 214 PHE A O 1
ATOM 1784 N N . ILE A 1 215 ? -1.165 11.283 13.121 1.00 97.06 215 ILE A N 1
ATOM 1785 C CA . ILE A 1 215 ? -2.235 11.847 12.306 1.00 97.06 215 ILE A CA 1
ATOM 1786 C C . ILE A 1 215 ? -2.590 13.255 12.778 1.00 97.06 215 ILE A C 1
ATOM 1788 O O . ILE A 1 215 ? -2.618 14.171 11.964 1.00 97.06 215 ILE A O 1
ATOM 1792 N N . ASN A 1 216 ? -2.793 13.447 14.081 1.00 96.12 216 ASN A N 1
ATOM 1793 C CA . ASN A 1 216 ? -3.150 14.751 14.638 1.00 96.12 216 ASN A CA 1
ATOM 1794 C C . ASN A 1 216 ? -2.023 15.781 14.474 1.00 96.12 216 ASN A C 1
ATOM 1796 O O . ASN A 1 216 ? -2.291 16.958 14.248 1.00 96.12 216 ASN A O 1
ATOM 1800 N N . ASN A 1 217 ? -0.761 15.348 14.546 1.00 95.31 217 ASN A N 1
ATOM 1801 C CA . ASN A 1 217 ? 0.389 16.238 14.382 1.00 95.31 217 ASN A CA 1
ATOM 1802 C C . ASN A 1 217 ? 0.629 16.675 12.930 1.00 95.31 217 ASN A C 1
ATOM 1804 O O . ASN A 1 217 ? 1.305 17.678 12.718 1.00 95.31 217 ASN A O 1
ATOM 1808 N N . PHE A 1 218 ? 0.117 15.924 11.953 1.00 95.19 218 PHE A N 1
ATOM 1809 C CA . PHE A 1 218 ? 0.332 16.166 10.526 1.00 95.19 218 PHE A CA 1
ATOM 1810 C C . PHE A 1 218 ? -0.977 16.191 9.730 1.00 95.19 218 PHE A C 1
ATOM 1812 O O . PHE A 1 218 ? -0.972 15.858 8.549 1.00 95.19 218 PHE A O 1
ATOM 1819 N N . GLU A 1 219 ? -2.113 16.521 10.350 1.00 94.81 219 GLU A N 1
ATOM 1820 C CA . GLU A 1 219 ? -3.437 16.353 9.728 1.00 94.81 219 GLU A CA 1
ATOM 1821 C C . GLU A 1 219 ? -3.521 17.073 8.370 1.00 94.81 219 GLU A C 1
ATOM 1823 O O . GLU A 1 219 ? -3.913 16.484 7.356 1.00 94.81 219 GLU A O 1
ATOM 1828 N N . SER A 1 220 ? -3.075 18.331 8.340 1.00 92.94 220 SER A N 1
ATOM 1829 C CA . SER A 1 220 ? -3.039 19.165 7.137 1.00 92.94 220 SER A CA 1
ATOM 1830 C C . SER A 1 220 ? -2.043 18.632 6.106 1.00 92.94 220 SER A C 1
ATOM 1832 O O . SER A 1 220 ? -2.379 18.494 4.933 1.00 92.94 220 SER A O 1
ATOM 1834 N N . GLU A 1 221 ? -0.827 18.279 6.519 1.00 94.50 221 GLU A N 1
ATOM 1835 C CA . GLU A 1 221 ? 0.212 17.782 5.617 1.00 94.50 221 GLU A CA 1
ATOM 1836 C C . GLU A 1 221 ? -0.109 16.394 5.052 1.00 94.50 221 GLU A C 1
ATOM 1838 O O . GLU A 1 221 ? 0.238 16.102 3.911 1.00 94.50 221 GLU A O 1
ATOM 1843 N N . LEU A 1 222 ? -0.789 15.537 5.816 1.00 95.25 222 LEU A N 1
ATOM 1844 C CA . LEU A 1 222 ? -1.305 14.251 5.348 1.00 95.25 222 LEU A CA 1
ATOM 1845 C C . LEU A 1 222 ? -2.393 14.462 4.301 1.00 95.25 222 LEU A C 1
ATOM 1847 O O . LEU A 1 222 ? -2.403 13.765 3.287 1.00 95.25 222 LEU A O 1
ATOM 1851 N N . ARG A 1 223 ? -3.285 15.434 4.516 1.00 93.75 223 ARG A N 1
ATOM 1852 C CA . ARG A 1 223 ? -4.295 15.796 3.521 1.00 93.75 223 ARG A CA 1
ATOM 1853 C C . ARG A 1 223 ? -3.640 16.231 2.209 1.00 93.75 223 ARG A C 1
ATOM 1855 O O . ARG A 1 223 ? -3.988 15.676 1.170 1.00 93.75 223 ARG A O 1
ATOM 1862 N N . GLU A 1 224 ? -2.684 17.158 2.254 1.00 92.44 224 GLU A N 1
ATOM 1863 C CA . GLU A 1 224 ? -1.954 17.608 1.056 1.00 92.44 224 GLU A CA 1
ATOM 1864 C C . GLU A 1 224 ? -1.161 16.467 0.404 1.00 92.44 224 GLU A C 1
ATOM 1866 O O . GLU A 1 224 ? -1.240 16.263 -0.804 1.00 92.44 224 GLU A O 1
ATOM 1871 N N . TYR A 1 225 ? -0.486 15.635 1.202 1.00 93.69 225 TYR A N 1
ATOM 1872 C CA . TYR A 1 225 ? 0.223 14.460 0.696 1.00 93.69 225 TYR A CA 1
ATOM 1873 C C . TYR A 1 225 ? -0.695 13.537 -0.113 1.00 93.69 225 TYR A C 1
ATOM 1875 O O . TYR A 1 225 ? -0.323 13.094 -1.200 1.00 93.69 225 TYR A O 1
ATOM 1883 N N . TYR A 1 226 ? -1.893 13.240 0.399 1.00 93.81 226 TYR A N 1
ATOM 1884 C CA . TYR A 1 226 ? -2.833 12.362 -0.296 1.00 93.81 226 TYR A CA 1
ATOM 1885 C C . TYR A 1 226 ? -3.535 13.039 -1.476 1.00 93.81 226 TYR A C 1
ATOM 1887 O O . TYR A 1 226 ? -3.897 12.346 -2.425 1.00 93.81 226 TYR A O 1
ATOM 1895 N N . LEU A 1 227 ? -3.680 14.367 -1.468 1.00 90.56 227 LEU A N 1
ATOM 1896 C CA . LEU A 1 227 ? -4.104 15.133 -2.642 1.00 90.56 227 LEU A CA 1
ATOM 1897 C C . LEU A 1 227 ? -3.110 14.947 -3.798 1.00 90.56 227 LEU A C 1
ATOM 1899 O O . LEU A 1 227 ? -3.506 14.510 -4.883 1.00 90.56 227 LEU A O 1
ATOM 1903 N N . ASP A 1 228 ? -1.823 15.176 -3.536 1.00 91.69 228 ASP A N 1
ATOM 1904 C CA . ASP A 1 228 ? -0.749 14.995 -4.518 1.00 91.69 228 ASP A CA 1
ATOM 1905 C C . ASP A 1 228 ? -0.622 13.533 -4.962 1.00 91.69 228 ASP A C 1
ATOM 1907 O O . ASP A 1 228 ? -0.475 13.238 -6.150 1.00 91.69 228 ASP A O 1
ATOM 1911 N N . PHE A 1 229 ? -0.729 12.592 -4.020 1.00 93.56 229 PHE A N 1
ATOM 1912 C CA . PHE A 1 229 ? -0.712 11.155 -4.298 1.00 93.56 229 PHE A CA 1
ATOM 1913 C C . PHE A 1 229 ? -1.822 10.745 -5.269 1.00 93.56 229 PHE A C 1
ATOM 1915 O O . PHE A 1 229 ? -1.570 10.042 -6.250 1.00 93.56 229 PHE A O 1
ATOM 1922 N N . ILE A 1 230 ? -3.056 11.186 -5.013 1.00 91.75 230 ILE A N 1
ATOM 1923 C CA . ILE A 1 230 ? -4.211 10.872 -5.856 1.00 91.75 230 ILE A CA 1
ATOM 1924 C C . ILE A 1 230 ? -4.055 11.522 -7.225 1.00 91.75 230 ILE A C 1
ATOM 1926 O O . ILE A 1 230 ? -4.319 10.866 -8.233 1.00 91.75 230 ILE A O 1
ATOM 1930 N N . GLN A 1 231 ? -3.593 12.773 -7.287 1.00 90.94 231 GLN A N 1
ATOM 1931 C CA . GLN A 1 231 ? -3.345 13.449 -8.557 1.00 90.94 231 GLN A CA 1
ATOM 1932 C C . GLN A 1 231 ? -2.285 12.709 -9.386 1.00 90.94 231 GLN A C 1
ATOM 1934 O O . GLN A 1 231 ? -2.504 12.445 -10.569 1.00 90.94 231 GLN A O 1
ATOM 1939 N N . ALA A 1 232 ? -1.183 12.287 -8.765 1.00 93.31 232 ALA A N 1
ATOM 1940 C CA . ALA A 1 232 ? -0.145 11.509 -9.433 1.00 93.31 232 ALA A CA 1
ATOM 1941 C C . ALA A 1 232 ? -0.673 10.142 -9.914 1.00 93.31 232 ALA A C 1
ATOM 1943 O O . ALA A 1 232 ? -0.452 9.759 -11.065 1.00 93.31 232 ALA A O 1
ATOM 1944 N N . LYS A 1 233 ? -1.447 9.423 -9.084 1.00 94.44 233 LYS A N 1
ATOM 1945 C CA . LYS A 1 233 ? -2.098 8.166 -9.497 1.00 94.44 233 LYS A CA 1
ATOM 1946 C C . LYS A 1 233 ? -3.096 8.374 -10.635 1.00 94.44 233 LYS A C 1
ATOM 1948 O O . LYS A 1 233 ? -3.191 7.519 -11.512 1.00 94.44 233 LYS A O 1
ATOM 1953 N N . LYS A 1 234 ? -3.824 9.493 -10.649 1.00 92.25 234 LYS A N 1
ATOM 1954 C CA . LYS A 1 234 ? -4.753 9.852 -11.727 1.00 92.25 234 LYS A CA 1
ATOM 1955 C C . LYS A 1 234 ? -4.012 10.052 -13.049 1.00 92.25 234 LYS A C 1
ATOM 1957 O O . LYS A 1 234 ? -4.412 9.439 -14.035 1.00 92.25 234 LYS A O 1
ATOM 1962 N N . ASN A 1 235 ? -2.935 10.840 -13.055 1.00 92.19 235 ASN A N 1
ATOM 1963 C CA . ASN A 1 235 ? -2.124 11.103 -14.254 1.00 92.19 235 ASN A CA 1
ATOM 1964 C C . ASN A 1 235 ? -1.528 9.808 -14.828 1.00 92.19 235 ASN A C 1
ATOM 1966 O O . ASN A 1 235 ? -1.506 9.602 -16.036 1.00 92.19 235 ASN A O 1
ATOM 1970 N N . LEU A 1 236 ? -1.126 8.881 -13.955 1.00 94.88 236 LEU A N 1
ATOM 1971 C CA . LEU A 1 236 ? -0.603 7.572 -14.354 1.00 94.88 236 LEU A CA 1
ATOM 1972 C C . LEU A 1 236 ? -1.684 6.542 -14.734 1.00 94.88 236 LEU A C 1
ATOM 1974 O O . LEU A 1 236 ? -1.345 5.424 -15.125 1.00 94.88 236 LEU A O 1
ATOM 1978 N N . GLY A 1 237 ? -2.973 6.876 -14.610 1.00 93.75 237 GLY A N 1
ATOM 1979 C CA . GLY A 1 237 ? -4.076 5.951 -14.884 1.00 93.75 237 GLY A CA 1
ATOM 1980 C C . GLY A 1 237 ? -4.179 4.785 -13.890 1.00 93.75 237 GLY A C 1
ATOM 1981 O O . GLY A 1 237 ? -4.635 3.709 -14.265 1.00 93.75 237 GLY A O 1
ATOM 1982 N N . LEU A 1 238 ? -3.744 4.981 -12.640 1.00 94.50 238 LEU A N 1
ATOM 1983 C CA . LEU A 1 238 ? -3.700 3.954 -11.586 1.00 94.50 238 LEU A CA 1
ATOM 1984 C C . LEU A 1 238 ? -4.940 3.935 -10.680 1.00 94.50 238 LEU A C 1
ATOM 1986 O O . LEU A 1 238 ? -5.049 3.080 -9.805 1.00 94.50 238 LEU A O 1
ATOM 1990 N N . LEU A 1 239 ? -5.862 4.884 -10.842 1.00 91.94 239 LEU A N 1
ATOM 1991 C CA . LEU A 1 239 ? -7.091 4.936 -10.050 1.00 91.94 239 LEU A CA 1
ATOM 1992 C C . LEU A 1 239 ? -8.200 4.095 -10.685 1.00 91.94 239 LEU A C 1
ATOM 1994 O O . LEU A 1 239 ? -8.398 4.103 -11.900 1.00 91.94 239 LEU A O 1
ATOM 1998 N N . SER A 1 240 ? -8.969 3.413 -9.838 1.00 89.19 240 SER A N 1
ATOM 1999 C CA . SER A 1 240 ? -10.169 2.687 -10.252 1.00 89.19 240 SER A CA 1
ATOM 2000 C C . SER A 1 240 ? -11.259 3.641 -10.759 1.00 89.19 240 SER A C 1
ATOM 2002 O O . SER A 1 240 ? -11.288 4.832 -10.430 1.00 89.19 240 SER A O 1
ATOM 2004 N N . LYS A 1 241 ? -12.200 3.115 -11.551 1.00 89.88 241 LYS A N 1
ATOM 2005 C CA . LYS A 1 241 ? -13.327 3.907 -12.073 1.00 89.88 241 LYS A CA 1
ATOM 2006 C C . LYS A 1 241 ? -14.209 4.428 -10.939 1.00 89.88 241 LYS A C 1
ATOM 2008 O O . LYS A 1 241 ? -14.669 5.562 -10.996 1.00 89.88 241 LYS A O 1
ATOM 2013 N N . GLU A 1 242 ? -14.407 3.612 -9.912 1.00 89.00 242 GLU A N 1
ATOM 2014 C CA . GLU A 1 242 ? -15.175 3.917 -8.709 1.00 89.00 242 GLU A CA 1
ATOM 2015 C C . GLU A 1 242 ? -14.567 5.100 -7.956 1.00 89.00 242 GLU A C 1
ATOM 2017 O O . GLU A 1 242 ? -15.296 6.005 -7.548 1.00 89.00 242 GLU A O 1
ATOM 2022 N N . ILE A 1 243 ? -13.236 5.126 -7.816 1.00 88.81 243 ILE A N 1
ATOM 2023 C CA . ILE A 1 243 ? -12.518 6.269 -7.254 1.00 88.81 243 ILE A CA 1
ATOM 2024 C C . ILE A 1 243 ? -12.717 7.495 -8.145 1.00 88.81 243 ILE A C 1
ATOM 2026 O O . ILE A 1 243 ? -13.207 8.515 -7.673 1.00 88.81 243 ILE A O 1
ATOM 2030 N N . LEU A 1 244 ? -12.435 7.405 -9.446 1.00 88.88 244 LEU A N 1
ATOM 2031 C CA . LEU A 1 244 ? -12.582 8.544 -10.362 1.00 88.88 244 LEU A CA 1
ATOM 2032 C C . LEU A 1 244 ? -13.993 9.165 -10.326 1.00 88.88 244 LEU A C 1
ATOM 2034 O O . LEU A 1 244 ? -14.119 10.389 -10.352 1.00 88.88 244 LEU A O 1
ATOM 2038 N N . GLN A 1 245 ? -15.039 8.345 -10.193 1.00 86.12 245 GLN A N 1
ATOM 2039 C CA . GLN A 1 245 ? -16.424 8.805 -10.047 1.00 86.12 245 GLN A CA 1
ATOM 2040 C C . GLN A 1 245 ? -16.663 9.593 -8.752 1.00 86.12 245 GLN A C 1
ATOM 2042 O O . GLN A 1 245 ? -17.350 10.612 -8.784 1.00 86.12 245 GLN A O 1
ATOM 2047 N N . ILE A 1 246 ? -16.106 9.157 -7.614 1.00 82.19 246 ILE A N 1
ATOM 2048 C CA . ILE A 1 246 ? -16.294 9.860 -6.330 1.00 82.19 246 ILE A CA 1
ATOM 2049 C C . ILE A 1 246 ? -15.390 11.086 -6.165 1.00 82.19 246 ILE A C 1
ATOM 2051 O O . ILE A 1 246 ? -15.692 11.943 -5.330 1.00 82.19 246 ILE A O 1
ATOM 2055 N N . LEU A 1 247 ? -14.270 11.141 -6.892 1.00 75.06 247 LEU A N 1
ATOM 2056 C CA . LEU A 1 247 ? -13.315 12.248 -6.832 1.00 75.06 247 LEU A CA 1
ATOM 2057 C C . LEU A 1 247 ? -13.791 13.459 -7.643 1.00 75.06 247 LEU A C 1
ATOM 2059 O O . LEU A 1 247 ? -13.445 14.589 -7.301 1.00 75.06 247 LEU A O 1
ATOM 2063 N N . GLY A 1 248 ? -14.580 13.244 -8.703 1.00 67.50 248 GLY A N 1
ATOM 2064 C CA . GLY A 1 248 ? -14.989 14.314 -9.613 1.00 67.50 248 GLY A CA 1
ATOM 2065 C C . GLY A 1 248 ? -13.788 15.142 -10.098 1.00 67.50 248 GLY A C 1
ATOM 2066 O O . GLY A 1 248 ? -12.739 14.598 -10.454 1.00 67.50 248 GLY A O 1
ATOM 2067 N N . SER A 1 249 ? -13.935 16.471 -10.096 1.00 60.09 249 SER A N 1
ATOM 2068 C CA . SER A 1 249 ? -12.866 17.429 -10.417 1.00 60.09 249 SER A CA 1
ATOM 2069 C C . SER A 1 249 ? -12.133 17.998 -9.195 1.00 60.09 249 SER A C 1
ATOM 2071 O O . SER A 1 249 ? -11.132 18.684 -9.387 1.00 60.09 249 SER A O 1
ATOM 2073 N N . ASN A 1 250 ? -12.591 17.747 -7.959 1.00 64.00 250 ASN A N 1
ATOM 2074 C CA . ASN A 1 250 ? -12.017 18.388 -6.774 1.00 64.00 250 ASN A CA 1
ATOM 2075 C C . ASN A 1 250 ? -12.048 17.491 -5.525 1.00 64.00 250 ASN A C 1
ATOM 2077 O O . ASN A 1 250 ? -13.112 17.140 -5.016 1.00 64.00 250 ASN A O 1
ATOM 2081 N N . PHE A 1 251 ? -10.862 17.186 -4.992 1.00 72.00 251 PHE A N 1
ATOM 2082 C CA . PHE A 1 251 ? -10.673 16.404 -3.767 1.00 72.00 251 PHE A CA 1
ATOM 2083 C C . PHE A 1 251 ? -10.581 17.268 -2.494 1.00 72.00 251 PHE A C 1
ATOM 2085 O O . PHE A 1 251 ? -10.486 16.747 -1.385 1.00 72.00 251 PHE A O 1
ATOM 2092 N N . SER A 1 252 ? -10.740 18.589 -2.630 1.00 72.25 252 SER A N 1
ATOM 2093 C CA . SER A 1 252 ? -10.768 19.541 -1.517 1.00 72.25 252 SER A CA 1
ATOM 2094 C C . SER A 1 252 ? -11.755 19.224 -0.371 1.00 72.25 252 SER A C 1
ATOM 2096 O O . SER A 1 252 ? -11.400 19.507 0.774 1.00 72.25 252 SER A O 1
ATOM 2098 N N . PRO A 1 253 ? -12.946 18.610 -0.571 1.00 83.88 253 PRO A N 1
ATOM 2099 C CA . PRO A 1 253 ? -13.843 18.350 0.558 1.00 83.88 253 PRO A CA 1
ATOM 2100 C C . PRO A 1 253 ? -13.373 17.215 1.479 1.00 83.88 253 PRO A C 1
ATOM 2102 O O . PRO A 1 253 ? -13.966 17.026 2.539 1.00 83.88 253 PRO A O 1
ATOM 2105 N N . TYR A 1 254 ? -12.353 16.437 1.097 1.00 89.56 254 TYR A N 1
ATOM 2106 C CA . TYR A 1 254 ? -11.852 15.365 1.950 1.00 89.56 254 TYR A CA 1
ATOM 2107 C C . TYR A 1 254 ? -10.941 15.920 3.046 1.00 89.56 254 TYR A C 1
ATOM 2109 O O . TYR A 1 254 ? -10.062 16.747 2.803 1.00 89.56 254 TYR A O 1
ATOM 2117 N N . SER A 1 255 ? -11.153 15.434 4.264 1.00 93.12 255 SER A N 1
ATOM 2118 C CA . SER A 1 255 ? -10.292 15.697 5.421 1.00 93.12 255 SER A CA 1
ATOM 2119 C C . SER A 1 255 ? -9.741 14.388 5.973 1.00 93.12 255 SER A C 1
ATOM 2121 O O . SER A 1 255 ? -10.227 13.305 5.644 1.00 93.12 255 SER A O 1
ATOM 2123 N N . VAL A 1 256 ? -8.715 14.456 6.810 1.00 96.38 256 VAL A N 1
ATOM 2124 C CA . VAL A 1 256 ? -8.161 13.262 7.451 1.00 96.38 256 VAL A CA 1
ATOM 2125 C C . VAL A 1 256 ? -9.039 12.872 8.647 1.00 96.38 256 VAL A C 1
ATOM 2127 O O . VAL A 1 256 ? -9.628 13.720 9.324 1.00 96.38 256 VAL A O 1
ATOM 2130 N N . ALA A 1 257 ? -9.241 11.573 8.861 1.00 96.19 257 ALA A N 1
ATOM 2131 C CA . ALA A 1 257 ? -9.851 11.087 10.092 1.00 96.19 257 ALA A CA 1
ATOM 2132 C C . ALA A 1 257 ? -8.811 11.125 11.216 1.00 96.19 257 ALA A C 1
ATOM 2134 O O . ALA A 1 257 ? -7.735 10.568 11.053 1.00 96.19 257 ALA A O 1
ATOM 2135 N N . GLN A 1 258 ? -9.142 11.752 12.346 1.00 95.62 258 GLN A N 1
ATOM 2136 C CA . GLN A 1 258 ? -8.202 12.004 13.451 1.00 95.62 258 GLN A CA 1
ATOM 2137 C C . GLN A 1 258 ? -7.783 10.748 14.225 1.00 95.62 258 GLN A C 1
ATOM 2139 O O . GLN A 1 258 ? -6.796 10.761 14.953 1.00 95.62 258 GLN A O 1
ATOM 2144 N N . LYS A 1 259 ? -8.532 9.653 14.077 1.00 96.69 259 LYS A N 1
ATOM 2145 C CA . LYS A 1 259 ? -8.189 8.347 14.636 1.00 96.69 259 LYS A CA 1
ATOM 2146 C C . LYS A 1 259 ? -8.031 7.328 13.504 1.00 96.69 259 LYS A C 1
ATOM 2148 O O . LYS A 1 259 ? -8.791 7.396 12.530 1.00 96.69 259 LYS A O 1
ATOM 2153 N N . PRO A 1 260 ? -7.086 6.381 13.614 1.00 97.44 260 PRO A N 1
ATOM 2154 C CA . PRO A 1 260 ? -7.033 5.226 12.731 1.00 97.44 260 PRO A CA 1
ATOM 2155 C C . PRO A 1 260 ? -8.239 4.300 12.936 1.00 97.44 260 PRO A C 1
ATOM 2157 O O . PRO A 1 260 ? -8.994 4.414 13.900 1.00 97.44 260 PRO A O 1
ATOM 2160 N N . LEU A 1 261 ? -8.394 3.337 12.037 1.00 96.50 261 LEU A N 1
ATOM 2161 C CA . LEU A 1 261 ? -9.309 2.211 12.177 1.00 96.50 261 LEU A CA 1
ATOM 2162 C C . LEU A 1 261 ? -8.510 0.914 12.349 1.00 96.50 261 LEU A C 1
ATOM 2164 O O . LEU A 1 261 ? -7.469 0.747 11.717 1.00 96.50 261 LEU A O 1
ATOM 2168 N N . LEU A 1 262 ? -9.019 -0.020 13.151 1.00 97.44 262 LEU A N 1
ATOM 2169 C CA . LEU A 1 262 ? -8.476 -1.373 13.220 1.00 97.44 262 LEU A CA 1
ATOM 2170 C C . LEU A 1 262 ? -9.279 -2.324 12.327 1.00 97.44 262 LEU A C 1
ATOM 2172 O O . LEU A 1 262 ? -10.511 -2.334 12.340 1.00 97.44 262 LEU A O 1
ATOM 2176 N N . ILE A 1 263 ? -8.578 -3.163 11.573 1.00 95.69 263 ILE A N 1
ATOM 2177 C CA . ILE A 1 263 ? -9.151 -4.327 10.904 1.00 95.69 263 ILE A CA 1
ATOM 2178 C C . ILE A 1 263 ? -8.493 -5.589 11.457 1.00 95.69 263 ILE A C 1
ATOM 2180 O O . ILE A 1 263 ? -7.270 -5.682 11.507 1.00 95.69 263 ILE A O 1
ATOM 2184 N N . ILE A 1 264 ? -9.300 -6.592 11.806 1.00 95.19 264 ILE A N 1
ATOM 2185 C CA . ILE A 1 264 ? -8.820 -7.931 12.158 1.00 95.19 264 ILE A CA 1
ATOM 2186 C C . ILE A 1 264 ? -9.366 -8.946 11.152 1.00 95.19 264 ILE A C 1
ATOM 2188 O O . ILE A 1 264 ? -10.580 -9.129 11.027 1.00 95.19 264 ILE A O 1
ATOM 2192 N N . ALA A 1 265 ? -8.467 -9.612 10.429 1.00 93.12 265 ALA A N 1
ATOM 2193 C CA . ALA A 1 265 ? -8.791 -10.527 9.336 1.00 93.12 265 ALA A CA 1
ATOM 2194 C C . ALA A 1 265 ? -8.522 -12.004 9.673 1.00 93.12 265 ALA A C 1
ATOM 2196 O O . ALA A 1 265 ? -7.709 -12.334 10.537 1.00 93.12 265 ALA A O 1
ATOM 2197 N N . GLY A 1 266 ? -9.197 -12.914 8.964 1.00 90.06 266 GLY A N 1
ATOM 2198 C CA . GLY A 1 266 ? -9.138 -14.362 9.193 1.00 90.06 266 GLY A CA 1
ATOM 2199 C C . GLY A 1 266 ? -9.982 -14.856 10.374 1.00 90.06 266 GLY A C 1
ATOM 2200 O O . GLY A 1 266 ? -9.891 -16.018 10.766 1.00 90.06 266 GLY A O 1
ATOM 2201 N N . CYS A 1 267 ? -10.815 -13.998 10.956 1.00 88.50 267 CYS A N 1
ATOM 2202 C CA . CYS A 1 267 ? -11.597 -14.289 12.149 1.00 88.50 267 CYS A CA 1
ATOM 2203 C C . CYS A 1 267 ? -12.722 -15.304 11.889 1.00 88.50 267 CYS A C 1
ATOM 2205 O O . CYS A 1 267 ? -13.577 -15.121 11.023 1.00 88.50 267 CYS A O 1
ATOM 2207 N N . LYS A 1 268 ? -12.826 -16.339 12.727 1.00 88.00 268 LYS A N 1
ATOM 2208 C CA . LYS A 1 268 ? -14.054 -17.151 12.820 1.00 88.00 268 LYS A CA 1
ATOM 2209 C C . LYS A 1 268 ? -15.066 -16.459 13.732 1.00 88.00 268 LYS A C 1
ATOM 2211 O O . LYS A 1 268 ? -14.675 -15.819 14.702 1.00 88.00 268 LYS A O 1
ATOM 2216 N N . GLN A 1 269 ? -16.364 -16.688 13.519 1.00 85.31 269 GLN A N 1
ATOM 2217 C CA . GLN A 1 269 ? -17.410 -16.064 14.347 1.00 85.31 269 GLN A CA 1
ATOM 2218 C C . GLN A 1 269 ? -17.264 -16.348 15.848 1.00 85.31 269 GLN A C 1
ATOM 2220 O O . GLN A 1 269 ? -17.465 -15.462 16.671 1.00 85.31 269 GLN A O 1
ATOM 2225 N N . LYS A 1 270 ? -16.849 -17.568 16.217 1.00 88.38 270 LYS A N 1
ATOM 2226 C CA . LYS A 1 270 ? -16.550 -17.916 17.615 1.00 88.38 270 LYS A CA 1
ATOM 2227 C C . LYS A 1 270 ? -15.433 -17.046 18.203 1.00 88.38 270 LYS A C 1
ATOM 2229 O O . LYS A 1 270 ? -15.516 -16.657 19.357 1.00 88.38 270 LYS A O 1
ATOM 2234 N N . TRP A 1 271 ? -14.404 -16.735 17.413 1.00 91.75 271 TRP A N 1
ATOM 2235 C CA . TRP A 1 271 ? -13.309 -15.875 17.858 1.00 91.75 271 TRP A CA 1
ATOM 2236 C C . TRP A 1 271 ? -13.798 -14.439 18.066 1.00 91.75 271 TRP A C 1
ATOM 2238 O O . TRP A 1 271 ? -13.515 -13.858 19.103 1.00 91.75 271 TRP A O 1
ATOM 2248 N N . ILE A 1 272 ? -14.605 -13.902 17.144 1.00 90.31 272 ILE A N 1
ATOM 2249 C CA . ILE A 1 272 ? -15.167 -12.546 17.267 1.00 90.31 272 ILE A CA 1
ATOM 2250 C C . ILE A 1 272 ? -15.995 -12.429 18.551 1.00 90.31 272 ILE A C 1
ATOM 2252 O O . ILE A 1 272 ? -15.736 -11.546 19.359 1.00 90.31 272 ILE A O 1
ATOM 2256 N N . LYS A 1 273 ? -16.922 -13.366 18.790 1.00 89.44 273 LYS A N 1
ATOM 2257 C CA . LYS A 1 273 ? -17.763 -13.373 20.000 1.00 89.44 273 LYS A CA 1
ATOM 2258 C C . LYS A 1 273 ? -16.963 -13.388 21.303 1.00 89.44 273 LYS A C 1
ATOM 2260 O O . LYS A 1 273 ? -17.415 -12.822 22.284 1.00 89.44 273 LYS A O 1
ATOM 2265 N N . ASN A 1 274 ? -15.800 -14.034 21.304 1.00 93.44 274 ASN A N 1
ATOM 2266 C CA . ASN A 1 274 ? -14.989 -14.189 22.507 1.00 93.44 274 ASN A CA 1
ATOM 2267 C C . ASN A 1 274 ? -14.035 -13.014 22.767 1.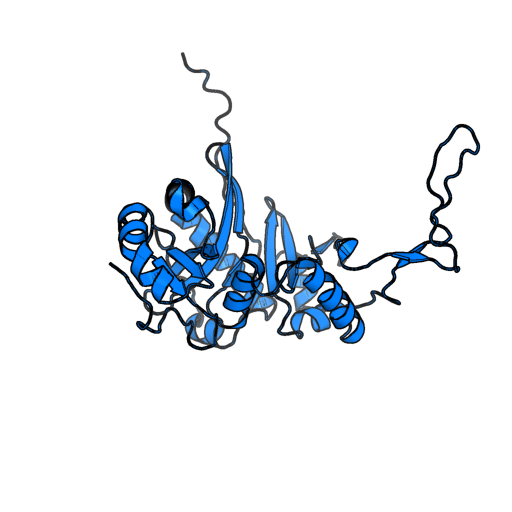00 93.44 274 ASN A C 1
ATOM 2269 O O . ASN A 1 274 ? -13.506 -12.934 23.867 1.00 93.44 274 ASN A O 1
ATOM 2273 N N . ASN A 1 275 ? -13.756 -12.163 21.771 1.00 94.06 275 ASN A N 1
ATOM 2274 C CA . ASN A 1 275 ? -12.673 -11.172 21.863 1.00 94.06 275 ASN A CA 1
ATOM 2275 C C . ASN A 1 275 ? -13.092 -9.746 21.480 1.00 94.06 275 ASN A C 1
ATOM 2277 O O . ASN A 1 275 ? -12.392 -8.802 21.828 1.00 94.06 275 ASN A O 1
ATOM 2281 N N . ALA A 1 276 ? -14.186 -9.561 20.733 1.00 92.06 276 ALA A N 1
ATOM 2282 C CA . ALA A 1 276 ? -14.505 -8.256 20.160 1.00 92.06 276 ALA A CA 1
ATOM 2283 C C . ALA A 1 276 ? -14.828 -7.196 21.216 1.00 92.06 276 ALA A C 1
ATOM 2285 O O . ALA A 1 276 ? -14.400 -6.061 21.067 1.00 92.06 276 ALA A O 1
ATOM 2286 N N . GLU A 1 277 ? -15.550 -7.561 22.276 1.00 93.62 277 GLU A N 1
ATOM 2287 C CA . GLU A 1 277 ? -15.916 -6.628 23.347 1.00 93.62 277 GLU A CA 1
ATOM 2288 C C . GLU A 1 277 ? -14.680 -6.076 24.072 1.00 93.62 277 GLU A C 1
ATOM 2290 O O . GLU A 1 277 ? -14.516 -4.860 24.146 1.00 93.62 277 GLU A O 1
ATOM 2295 N N . ASP A 1 278 ? -13.767 -6.959 24.496 1.00 95.06 278 ASP A N 1
ATOM 2296 C CA . ASP A 1 278 ? -12.497 -6.579 25.132 1.00 95.06 278 ASP A CA 1
ATOM 2297 C C . ASP A 1 278 ? -11.646 -5.688 24.218 1.00 95.06 278 ASP A C 1
ATOM 2299 O O . ASP A 1 278 ? -11.258 -4.583 24.598 1.00 95.06 278 ASP A O 1
ATOM 2303 N N . ILE A 1 279 ? -11.413 -6.130 22.976 1.00 95.56 279 ILE A N 1
ATOM 2304 C CA . ILE A 1 279 ? -10.598 -5.378 22.014 1.00 95.56 279 ILE A CA 1
ATOM 2305 C C . ILE A 1 279 ? -11.215 -4.003 21.743 1.00 95.56 279 ILE A C 1
ATOM 2307 O O . ILE A 1 279 ? -10.499 -3.006 21.759 1.00 95.56 279 ILE A O 1
ATOM 2311 N N . ASN A 1 280 ? -12.528 -3.934 21.507 1.00 94.69 280 ASN A N 1
ATOM 2312 C CA . ASN A 1 280 ? -13.215 -2.675 21.231 1.00 94.69 280 ASN A CA 1
ATOM 2313 C C . ASN A 1 280 ? -13.102 -1.699 22.403 1.00 94.69 280 ASN A C 1
ATOM 2315 O O . ASN A 1 280 ? -12.818 -0.526 22.172 1.00 94.69 280 ASN A O 1
ATOM 2319 N N . SER A 1 281 ? -13.279 -2.181 23.637 1.00 95.25 281 SER A N 1
ATOM 2320 C CA . SER A 1 281 ? -13.143 -1.353 24.837 1.00 95.25 281 SER A CA 1
ATOM 2321 C C . SER A 1 281 ? -11.716 -0.822 24.995 1.00 95.25 281 SER A C 1
ATOM 2323 O O . SER A 1 281 ? -11.519 0.367 25.224 1.00 95.25 281 SER A O 1
ATOM 2325 N N . ARG A 1 282 ? -10.699 -1.664 24.779 1.00 96.06 282 ARG A N 1
ATOM 2326 C CA . ARG A 1 282 ? -9.287 -1.268 24.916 1.00 96.06 282 ARG A CA 1
ATOM 2327 C C . ARG A 1 282 ? -8.849 -0.207 23.903 1.00 96.06 282 ARG A C 1
ATOM 2329 O O . ARG A 1 282 ? -8.010 0.634 24.221 1.00 96.06 282 ARG A O 1
ATOM 2336 N N . ILE A 1 283 ? -9.410 -0.218 22.692 1.00 96.00 283 ILE A N 1
ATOM 2337 C CA . ILE A 1 283 ? -8.998 0.699 21.616 1.00 96.00 283 ILE A CA 1
ATOM 2338 C C . ILE A 1 283 ? -9.874 1.951 21.473 1.00 96.00 283 ILE A C 1
ATOM 2340 O O . ILE A 1 283 ? -9.545 2.804 20.648 1.00 96.00 283 ILE A O 1
ATOM 2344 N N . GLU A 1 284 ? -10.972 2.087 22.223 1.00 94.81 284 GLU A N 1
ATOM 2345 C CA . GLU A 1 284 ? -11.992 3.141 22.033 1.00 94.81 284 GLU A CA 1
ATOM 2346 C C . GLU A 1 284 ? -11.406 4.569 22.032 1.00 94.81 284 GLU A C 1
ATOM 2348 O O . GLU A 1 284 ? -11.813 5.463 21.278 1.00 94.81 284 GLU A O 1
ATOM 2353 N N . ASN A 1 285 ? -10.367 4.778 22.840 1.00 94.88 285 ASN A N 1
ATOM 2354 C CA . ASN A 1 285 ? -9.708 6.069 22.969 1.00 94.88 285 ASN A CA 1
ATOM 2355 C C . ASN A 1 285 ? -8.808 6.386 21.768 1.00 94.88 285 ASN A C 1
ATOM 2357 O O . ASN A 1 285 ? -8.653 7.562 21.426 1.00 94.88 285 ASN A O 1
ATOM 2361 N N . TYR A 1 286 ? -8.328 5.363 21.060 1.00 95.38 286 TYR A N 1
ATOM 2362 C CA . TYR A 1 286 ? -7.286 5.477 20.039 1.00 95.38 286 TYR A CA 1
ATOM 2363 C C . TYR A 1 286 ? -7.773 5.236 18.610 1.00 95.38 286 TYR A C 1
ATOM 2365 O O . TYR A 1 286 ? -7.181 5.771 17.679 1.00 95.38 286 TYR A O 1
ATOM 2373 N N . ALA A 1 287 ? -8.856 4.482 18.410 1.00 96.19 287 ALA A N 1
ATOM 2374 C CA . ALA A 1 287 ? -9.379 4.135 17.089 1.00 96.19 287 ALA A CA 1
ATOM 2375 C C . ALA A 1 287 ? -10.818 4.620 16.862 1.00 96.19 287 ALA A C 1
ATOM 2377 O O . ALA A 1 287 ? -11.569 4.878 17.796 1.00 96.19 287 ALA A O 1
ATOM 2378 N N . LEU A 1 288 ? -11.216 4.715 15.590 1.00 94.06 288 LEU A N 1
ATOM 2379 C CA . LEU A 1 288 ? -12.611 4.911 15.165 1.00 94.06 288 LEU A CA 1
ATOM 2380 C C . LEU A 1 288 ? -13.490 3.680 15.434 1.00 94.06 288 LEU A C 1
ATOM 2382 O O . LEU A 1 288 ? -14.709 3.750 15.325 1.00 94.06 288 LEU A O 1
ATOM 2386 N N . GLY A 1 289 ? -12.862 2.532 15.681 1.00 92.62 289 GLY A N 1
ATOM 2387 C CA . GLY A 1 289 ? -13.513 1.245 15.862 1.00 92.62 289 GLY A CA 1
ATOM 2388 C C . GLY A 1 289 ? -12.680 0.102 15.293 1.00 92.62 289 GLY A C 1
ATOM 2389 O O . GLY A 1 289 ? -11.571 0.301 14.783 1.00 92.62 289 GLY A O 1
ATOM 2390 N N . CYS A 1 290 ? -13.250 -1.098 15.362 1.00 93.88 290 CYS A N 1
ATOM 2391 C CA . CYS A 1 290 ? -12.660 -2.322 14.840 1.00 93.88 290 CYS A CA 1
ATOM 2392 C C . CYS A 1 290 ? -13.633 -3.036 13.900 1.00 93.88 290 CYS A C 1
ATOM 2394 O O . CYS A 1 290 ? -14.819 -3.181 14.204 1.00 93.88 290 CYS A O 1
ATOM 2396 N N . TYR A 1 291 ? -13.124 -3.521 12.768 1.00 91.56 291 TYR A N 1
ATOM 2397 C CA . TYR A 1 291 ? -13.873 -4.380 11.854 1.00 91.56 291 TYR A CA 1
ATOM 2398 C C . TYR A 1 291 ? -13.265 -5.772 11.814 1.00 91.56 291 TYR A C 1
ATOM 2400 O O . TYR A 1 291 ? -12.058 -5.942 11.653 1.00 91.56 291 TYR A O 1
ATOM 2408 N N . TYR A 1 292 ? -14.132 -6.775 11.881 1.00 90.69 292 TYR A N 1
ATOM 2409 C CA . TYR A 1 292 ? -13.740 -8.175 11.920 1.00 90.69 292 TYR A CA 1
ATOM 2410 C C . TYR A 1 292 ? -14.151 -8.868 10.625 1.00 90.69 292 TYR A C 1
ATOM 2412 O O . TYR A 1 292 ? -15.319 -8.842 10.235 1.00 90.69 292 TYR A O 1
ATOM 2420 N N . PHE A 1 293 ? -13.199 -9.529 9.971 1.00 87.75 293 PHE A N 1
ATOM 2421 C CA . PHE A 1 293 ? -13.428 -10.254 8.726 1.00 87.75 293 PHE A CA 1
ATOM 2422 C C . PHE A 1 293 ? -12.961 -11.697 8.858 1.00 87.75 293 PHE A C 1
ATOM 2424 O O . PHE A 1 293 ? -11.853 -11.946 9.321 1.00 87.75 293 PHE A O 1
ATOM 2431 N N . GLY A 1 294 ? -13.791 -12.644 8.417 1.00 81.88 294 GLY A N 1
ATOM 2432 C CA . GLY A 1 294 ? -13.371 -14.030 8.207 1.00 81.88 294 GLY A CA 1
ATOM 2433 C C . GLY A 1 294 ? -12.580 -14.159 6.915 1.00 81.88 294 GLY A C 1
ATOM 2434 O O . GLY A 1 294 ? -11.364 -14.011 6.912 1.00 81.88 294 GLY A O 1
ATOM 2435 N N . GLU A 1 295 ? -13.282 -14.372 5.806 1.00 76.94 295 GLU A N 1
ATOM 2436 C CA . GLU A 1 295 ? -12.699 -14.287 4.465 1.00 76.94 295 GLU A CA 1
ATOM 2437 C C . GLU A 1 295 ? -12.860 -12.875 3.892 1.00 76.94 295 GLU A C 1
ATOM 2439 O O . GLU A 1 295 ? -13.913 -12.249 4.050 1.00 76.94 295 GLU A O 1
ATOM 2444 N N . VAL A 1 296 ? -11.837 -12.393 3.180 1.00 72.62 296 VAL A N 1
ATOM 2445 C CA . VAL A 1 296 ? -11.910 -11.125 2.438 1.00 72.62 296 VAL A CA 1
ATOM 2446 C C . VAL A 1 296 ? -12.512 -11.401 1.063 1.00 72.62 296 VAL A C 1
ATOM 2448 O O . VAL A 1 296 ? -11.887 -12.024 0.203 1.00 72.62 296 VAL A O 1
ATOM 2451 N N . ASN A 1 297 ? -13.751 -10.964 0.855 1.00 66.12 297 ASN A N 1
ATOM 2452 C CA . ASN A 1 297 ? -14.515 -11.159 -0.376 1.00 66.12 297 ASN A CA 1
ATOM 2453 C C . ASN A 1 297 ? -15.080 -9.819 -0.888 1.00 66.12 297 ASN A C 1
ATOM 2455 O O . ASN A 1 297 ? -14.836 -8.770 -0.301 1.00 66.12 297 ASN A O 1
ATOM 2459 N N . LYS A 1 298 ? -15.816 -9.821 -2.011 1.00 51.56 298 LYS A N 1
ATOM 2460 C CA . LYS A 1 298 ? -16.390 -8.582 -2.583 1.00 51.56 298 LYS A CA 1
ATOM 2461 C C . LYS A 1 298 ? -17.359 -7.852 -1.633 1.00 51.56 298 LYS A C 1
ATOM 2463 O O . LYS A 1 298 ? -17.544 -6.656 -1.790 1.00 51.56 298 LYS A O 1
ATOM 2468 N N . ASN A 1 299 ? -17.925 -8.550 -0.644 1.00 45.41 299 ASN A N 1
ATOM 2469 C CA . ASN A 1 299 ? -18.825 -7.993 0.371 1.00 45.41 299 ASN A CA 1
ATOM 2470 C C . ASN A 1 299 ? -18.076 -7.585 1.653 1.00 45.41 299 ASN A C 1
ATOM 2472 O O . ASN A 1 299 ? -18.702 -7.259 2.658 1.00 45.41 299 ASN A O 1
ATOM 2476 N N . SER A 1 300 ? -16.739 -7.594 1.642 1.00 50.78 300 SER A N 1
ATOM 2477 C CA . SER A 1 300 ? -15.915 -6.996 2.698 1.00 50.78 300 SER A CA 1
ATOM 2478 C C . SER A 1 300 ? -15.911 -5.464 2.645 1.00 50.78 300 SER A C 1
ATOM 2480 O O . SER A 1 300 ? -15.116 -4.833 3.337 1.00 50.78 300 SER A O 1
ATOM 2482 N N . ASP A 1 301 ? -16.797 -4.867 1.841 1.00 51.22 301 ASP A N 1
ATOM 2483 C CA . ASP A 1 301 ? -17.009 -3.433 1.810 1.00 51.22 301 ASP A CA 1
ATOM 2484 C C . ASP A 1 301 ? -17.413 -2.954 3.210 1.00 51.22 301 ASP A C 1
ATOM 2486 O O . ASP A 1 301 ? -18.467 -3.298 3.751 1.00 51.22 301 ASP A O 1
ATOM 2490 N N . ILE A 1 302 ? -16.557 -2.123 3.798 1.00 54.78 302 ILE A N 1
ATOM 2491 C CA . ILE A 1 302 ? -16.772 -1.456 5.088 1.00 54.78 302 ILE A CA 1
ATOM 2492 C C . ILE A 1 302 ? -18.097 -0.650 5.066 1.00 54.78 302 ILE A C 1
ATOM 2494 O O . ILE A 1 302 ? -18.698 -0.388 6.111 1.00 54.78 302 ILE A O 1
ATOM 2498 N N . LYS A 1 303 ? -18.618 -0.315 3.870 1.00 48.72 303 LYS A N 1
ATOM 2499 C CA . LYS A 1 303 ? -19.927 0.330 3.637 1.00 48.72 303 LYS A CA 1
ATOM 2500 C C . LYS A 1 303 ? -21.142 -0.549 3.971 1.00 48.72 303 LYS A C 1
ATOM 2502 O O . LYS A 1 303 ? -22.220 0.009 4.194 1.00 48.72 303 LYS A O 1
ATOM 2507 N N . GLU A 1 304 ? -20.919 -1.862 4.032 1.00 46.84 304 GLU A N 1
ATOM 2508 C CA . GLU A 1 304 ? -21.769 -3.004 4.389 1.00 46.84 304 GLU A CA 1
ATOM 2509 C C . GLU A 1 304 ? -22.740 -2.891 5.569 1.00 46.84 304 GLU A C 1
ATOM 2511 O O . GLU A 1 304 ? -23.802 -3.507 5.601 1.00 46.84 304 GLU A O 1
ATOM 2516 N N . GLY A 1 305 ? -22.294 -2.240 6.648 1.00 41.81 305 GLY A N 1
ATOM 2517 C CA . GLY A 1 305 ? -22.931 -2.335 7.971 1.00 41.81 305 GLY A CA 1
ATOM 2518 C C . GLY A 1 305 ? -22.884 -3.731 8.627 1.00 41.81 305 GLY A C 1
ATOM 2519 O O . GLY A 1 305 ? -22.921 -3.820 9.847 1.00 41.81 305 GLY A O 1
ATOM 2520 N N . ARG A 1 306 ? -22.730 -4.824 7.863 1.00 39.81 306 ARG A N 1
ATOM 2521 C CA . ARG A 1 306 ? -22.835 -6.213 8.359 1.00 39.81 306 ARG A CA 1
ATOM 2522 C C . ARG A 1 306 ? -21.728 -6.658 9.323 1.00 39.81 306 ARG A C 1
ATOM 2524 O O . ARG A 1 306 ? -21.934 -7.634 10.027 1.00 39.81 306 ARG A O 1
ATOM 2531 N N . ASN A 1 307 ? -20.603 -5.941 9.386 1.00 41.91 307 ASN A N 1
ATOM 2532 C CA . ASN A 1 307 ? -19.491 -6.196 10.319 1.00 41.91 307 ASN A CA 1
ATOM 2533 C C . ASN A 1 307 ? -19.018 -4.907 11.020 1.00 41.91 307 ASN A C 1
ATOM 2535 O O . ASN A 1 307 ? -17.845 -4.776 11.368 1.00 41.91 307 ASN A O 1
ATOM 2539 N N . ARG A 1 308 ? -19.914 -3.920 11.143 1.00 43.03 308 ARG A N 1
ATOM 2540 C CA . ARG A 1 308 ? -19.609 -2.568 11.613 1.00 43.03 308 ARG A CA 1
ATOM 2541 C C . ARG A 1 308 ? -19.989 -2.432 13.088 1.00 43.03 308 ARG A C 1
ATOM 2543 O O . ARG A 1 308 ? -21.170 -2.326 13.391 1.00 43.03 308 ARG A O 1
ATOM 2550 N N . PHE A 1 309 ? -18.999 -2.368 13.974 1.00 37.19 309 PHE A N 1
ATOM 2551 C CA . PHE A 1 309 ? -19.152 -1.696 15.266 1.00 37.19 309 PHE A CA 1
ATOM 2552 C C . PHE A 1 309 ? -18.460 -0.339 15.128 1.00 37.19 309 PHE A C 1
ATOM 2554 O O . PHE A 1 309 ? -17.248 -0.228 15.293 1.00 37.19 309 PHE A O 1
ATOM 2561 N N . ILE A 1 310 ? -19.215 0.669 14.688 1.00 35.53 310 ILE A N 1
ATOM 2562 C CA . ILE A 1 310 ? -18.809 2.065 14.861 1.00 35.53 310 ILE A CA 1
ATOM 2563 C C . ILE A 1 310 ? -19.566 2.577 16.071 1.00 35.53 310 ILE A C 1
ATOM 2565 O O . ILE A 1 310 ? -20.790 2.440 16.108 1.00 35.53 310 ILE A O 1
ATOM 2569 N N . PHE A 1 311 ? -18.823 3.145 17.012 1.00 37.03 311 PHE A N 1
ATOM 2570 C CA . PHE A 1 311 ? -19.356 4.059 18.010 1.00 37.03 311 PHE A CA 1
ATOM 2571 C C . PHE A 1 311 ? -19.336 5.473 17.426 1.00 37.03 311 PHE A C 1
ATOM 2573 O O . PHE A 1 311 ? -18.307 5.843 16.813 1.00 37.03 311 PHE A O 1
#

Nearest PDB structures (foldseek):
  7lo5-assembly1_C  TM=4.720E-01  e=6.583E-01  Deinococcus wulumuqiensis
  8q44-assembly1_B  TM=3.655E-01  e=6.975E-01  Thermoanaerobacter brockii subsp. finnii Ako-1
  7lo5-assembly1_D  TM=4.758E-01  e=2.795E+00  Deinococcus wulumuqiensis
  3bxp-assembly1_B  TM=2.030E-01  e=9.979E+00  Lactiplantibacillus plantarum WCFS1

Radius of gyration: 22.11 Å; Cα contacts (8 Å, |Δi|>4): 493; chains: 1; bounding box: 69×54×55 Å

Secondary structure (DSSP, 8-state):
----------------TT-HHHHHHHHS--HHHHHHHH-TT-EEEEEEETTEEEEEEEETTEEEEEEEEE-TTS-EEEE--TTTS-EEESSS--PPEEE-GGG--EEE-TTEEESSS---TT-HHHHHHHHHHHHTTS-TTSHHHHHHHHHHH-TTEEEEEEEEEEETTEEEEEEEEEEETTTTEEEEEEEEETT-GGGTSSHHHHHHHHHHHHHHHTHHHHHHHHHHHHHHHHHTT-S-HHHHHHHTT--TT-EE-SS-EEEEES--HHHHHHHHHHHHHHHTTT-SEEEEESS--TT--GGGSTTEEE-

pLDDT: mean 86.01, std 14.7, range [26.48, 98.12]

Mean predicted aligned error: 7.45 Å

Sequence (311 aa):
MVNKNKAKKLTMKTINPDARLFVSLEKNPPVWWENLKNDKEIVIEIRSDKSKSYIDCYYNGGCILGRLDCDSKGNFKGKIHYKYIPITFNRNNDYINYDFSNNNQGINYNNIKPGIPNVNNFDKKTLSLIKKQVEKYYPNDSEKGYQYKFIQKDPYFIDSEFQYNGFCGKDLRIDLVRIDSRIKKIVFIELKKFGNEELFNGGIEEQLNSYQCFINNFESELREYYLDFIQAKKNLGLLSKEILQILGSNFSPYSVAQKPLLIIAGCKQKWIKNNAEDINSRIENYALGCYYFGEVNKNSDIKEGRNRFIF

Solvent-accessible surface area (backbone atoms only — not comparable to full-atom values): 17665 Å² total; per-residue (Å²): 135,82,82,87,79,77,80,74,78,86,74,82,61,43,51,56,53,80,35,64,45,51,52,46,49,55,77,61,57,51,70,34,52,51,39,48,71,69,35,85,74,46,49,76,42,84,45,52,59,63,92,44,57,31,35,35,30,26,41,52,70,37,57,67,35,30,65,32,37,46,49,99,85,69,51,74,48,64,44,60,54,61,75,44,46,43,78,34,56,82,54,103,49,98,69,78,51,73,43,69,62,91,93,40,79,46,79,52,60,91,51,60,40,64,57,51,79,71,86,53,51,50,37,75,69,47,42,53,54,31,50,60,38,35,48,76,77,35,44,72,87,38,53,48,17,48,54,39,44,47,52,75,49,36,68,44,44,76,49,61,62,52,70,48,79,54,62,95,79,38,72,46,68,42,45,34,30,30,56,40,83,88,81,33,28,40,36,41,27,45,73,41,41,62,87,49,66,41,76,77,71,59,48,47,49,56,51,36,40,50,47,18,56,50,37,62,75,34,39,69,57,52,40,52,30,50,51,30,46,49,52,33,32,50,67,65,67,70,58,46,72,70,44,53,66,76,38,66,94,63,67,77,80,48,41,59,44,62,35,29,34,41,35,35,34,65,36,49,72,71,54,46,75,73,41,46,67,63,50,47,64,71,32,56,91,29,30,56,36,50,35,67,32,42,76,85,47,79,78,64,42,83,87,62,57,83,53,60,56,69,120

Foldseek 3Di:
DPDPPDPPPDDDFAFDLVALLLVLCLPPNDLLNVLQLVPLQKDKAWDTDHHDIAIFIDHLLAGQWARWHADPVRDTDTDGDCLLFPKDFQDPDPDFDWDPPPVDTDTDCPRIDGPQPPCDSNHPSNVVSSNVSVCVVRPCLDQSVVLSLCVSQPLQWQDAQDWDDQQVHHIATFGTWGADLVQQETATEHEAEPPDCCLPPVNVQVNLQSVLVVCVVCFPVVLNRVVSRVSSCVSSVNHDPVVCVSCPPHSVSHTYDSTHEYEYELDDPVSCVVRQVVSQVSCVVRHQGYFYYNDRHNCVPPVNVPRDDGD